Protein AF-0000000081176521 (afdb_homodimer)

Nearest PDB structures (foldseek):
  2v0r-assembly2_B  TM=7.710E-01  e=1.895E-06  Homo sapiens
  6fke-assembly1_A  TM=6.993E-01  e=7.055E-04  Neisseria meningitidis MC58
  2jc4-assembly1_A  TM=6.986E-01  e=8.523E-04  Neisseria meningitidis
  1ako-assembly1_A  TM=7.230E-01  e=2.820E-03  Escherichia coli K-12
  2voa-assembly1_B  TM=6.351E-01  e=3.406E-03  Archaeoglobus fulgidus

Secondary structure (DSSP, 8-state):
-EEEEEE-----SHHHHHHHHHHHHHH--SEEEEE---S-HHHHHHHHHHTT--EEEEEEEETTEEEEEEEE-TT-EEEEEEEETTEEEEEEEETTTTEEEEE-/-EEEEEE-S---SHHHHHHHHHHHHHH--SEEEEE---S-HHHHHHHHHHTT--EEEEEEEETTEEEEEEEE-TT-EEEEEEEETTEEEEEEEETTTTEEEEE-

Foldseek 3Di:
DFEEEDALQEDPDPVSLVVVLVVCVVRVGQKYKYKFHQAAPVVVQVSLVVSPFPDKDKAGADHRTMIMMMGGHPQWDKAWDDDDNHDTWIWIQNVPPRDIDIDD/DFEEEDALQEDPDPVSLVVVLVVCVVRVGQKYKYKWHQAAPVVVQVSLVVSPFPDKDKAGADDRTMIMMMGGHPQWDKAWDDDDNHDTWIWIQNVPPRDIDIDD

InterPro domains:
  IPR036691 Endonuclease/exonuclease/phosphatase superfamily [G3DSA:3.60.10.10] (1-103)
  IPR036691 Endonuclease/exonuclease/phosphatase superfamily [SSF56219] (1-95)

Radius of gyration: 16.26 Å; Cα contacts (8 Å, |Δi|>4): 473; chains: 2; bounding box: 42×39×33 Å

Structure (mmCIF, N/CA/C/O backbone):
data_AF-0000000081176521-model_v1
#
loop_
_entity.id
_entity.type
_entity.pdbx_description
1 polymer 'Endonuclease/exonuclease/phosphatase domain-containing protein'
#
loop_
_atom_site.group_PDB
_atom_site.id
_atom_site.type_symbol
_atom_site.label_atom_id
_atom_site.label_alt_id
_atom_site.label_comp_id
_atom_site.label_asym_id
_atom_site.label_entity_id
_atom_site.label_seq_id
_atom_site.pdbx_PDB_ins_code
_atom_site.Cartn_x
_atom_site.Cartn_y
_atom_site.Cartn_z
_atom_site.occupancy
_atom_site.B_iso_or_equiv
_atom_site.auth_seq_id
_atom_site.auth_comp_id
_atom_site.auth_asym_id
_atom_site.auth_atom_id
_atom_site.pdbx_PDB_model_num
ATOM 1 N N . MET A 1 1 ? -14.352 5.262 -3.666 1 85.5 1 MET A N 1
ATOM 2 C CA . MET A 1 1 ? -13.352 5.605 -2.664 1 85.5 1 MET A CA 1
ATOM 3 C C . MET A 1 1 ? -11.938 5.441 -3.225 1 85.5 1 MET A C 1
ATOM 5 O O . MET A 1 1 ? -11.68 4.508 -3.986 1 85.5 1 MET A O 1
ATOM 9 N N . LYS A 1 2 ? -11.086 6.414 -2.945 1 92.5 2 LYS A N 1
ATOM 10 C CA . LYS A 1 2 ? -9.711 6.391 -3.438 1 92.5 2 LYS A CA 1
ATOM 11 C C . LYS A 1 2 ? -8.734 6.094 -2.311 1 92.5 2 LYS A C 1
ATOM 13 O O . LYS A 1 2 ? -8.75 6.758 -1.271 1 92.5 2 LYS A O 1
ATOM 18 N N . LEU A 1 3 ? -7.953 5.02 -2.559 1 95.69 3 LEU A N 1
ATOM 19 C CA . LEU A 1 3 ? -6.918 4.629 -1.608 1 95.69 3 LEU A CA 1
ATOM 20 C C . LEU A 1 3 ? -5.527 4.82 -2.209 1 95.69 3 LEU A C 1
ATOM 22 O O . LEU A 1 3 ? -5.285 4.43 -3.354 1 95.69 3 LEU A O 1
ATOM 26 N N . LEU A 1 4 ? -4.68 5.457 -1.492 1 97.81 4 LEU A N 1
ATOM 27 C CA . LEU A 1 4 ? -3.299 5.633 -1.925 1 97.81 4 LEU A CA 1
ATOM 28 C C . LEU A 1 4 ? -2.346 4.848 -1.031 1 97.81 4 LEU A C 1
ATOM 30 O O . LEU A 1 4 ? -2.438 4.918 0.196 1 97.81 4 LEU A O 1
ATOM 34 N N . CYS A 1 5 ? -1.551 4.047 -1.582 1 98.19 5 CYS A N 1
ATOM 35 C CA . CYS A 1 5 ? -0.411 3.43 -0.912 1 98.19 5 CYS A CA 1
ATOM 36 C C . CYS A 1 5 ? 0.903 3.918 -1.509 1 98.19 5 CYS A C 1
ATOM 38 O O . CYS A 1 5 ? 1.135 3.777 -2.711 1 98.19 5 CYS A O 1
ATOM 40 N N . TRP A 1 6 ? 1.742 4.492 -0.714 1 97.06 6 TRP A N 1
ATOM 41 C CA . TRP A 1 6 ? 2.922 5.152 -1.26 1 97.06 6 TRP A CA 1
ATOM 42 C C . TRP A 1 6 ? 4.141 4.906 -0.378 1 97.06 6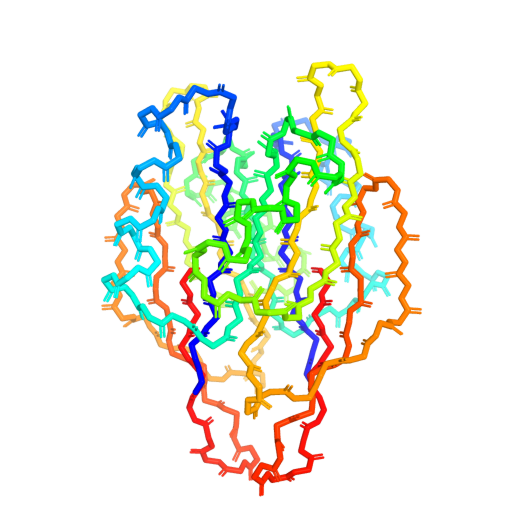 TRP A C 1
ATOM 44 O O . TRP A 1 6 ? 4.105 5.16 0.828 1 97.06 6 TRP A O 1
ATOM 54 N N . ASN A 1 7 ? 5.211 4.398 -0.978 1 95.19 7 ASN A N 1
ATOM 55 C CA . ASN A 1 7 ? 6.52 4.406 -0.334 1 95.19 7 ASN A CA 1
ATOM 56 C C . ASN A 1 7 ? 7.219 5.754 -0.5 1 95.19 7 ASN A C 1
ATOM 58 O O . ASN A 1 7 ? 7.785 6.039 -1.558 1 95.19 7 ASN A O 1
ATOM 62 N N . VAL A 1 8 ? 7.277 6.504 0.543 1 95.44 8 VAL A N 1
ATOM 63 C CA . VAL A 1 8 ? 7.684 7.898 0.407 1 95.44 8 VAL A CA 1
ATOM 64 C C . VAL A 1 8 ? 9.203 8.008 0.557 1 95.44 8 VAL A C 1
ATOM 66 O O . VAL A 1 8 ? 9.797 9.031 0.199 1 95.44 8 VAL A O 1
ATOM 69 N N . ARG A 1 9 ? 9.797 7.016 1.178 1 92.25 9 ARG A N 1
ATOM 70 C CA . ARG A 1 9 ? 11.242 6.941 1.312 1 92.25 9 ARG A CA 1
ATOM 71 C C . ARG A 1 9 ? 11.789 8.141 2.074 1 92.25 9 ARG A C 1
ATOM 73 O O . ARG A 1 9 ? 12.789 8.742 1.67 1 92.25 9 ARG A O 1
ATOM 80 N N . GLY A 1 10 ? 11.094 8.555 3.01 1 95.12 10 GLY A N 1
AT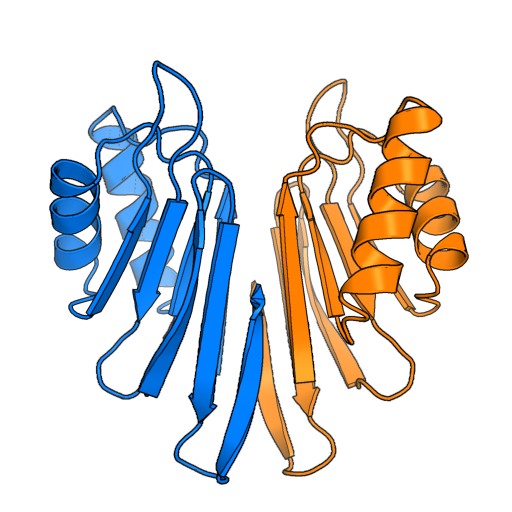OM 81 C CA . GLY A 1 10 ? 11.562 9.609 3.898 1 95.12 10 GLY A CA 1
ATOM 82 C C . GLY A 1 10 ? 10.812 10.914 3.723 1 95.12 10 GLY A C 1
ATOM 83 O O . GLY A 1 10 ? 10.656 11.398 2.602 1 95.12 10 GLY A O 1
ATOM 84 N N . LEU A 1 11 ? 10.43 11.508 4.855 1 95.56 11 LEU A N 1
ATOM 85 C CA . LEU A 1 11 ? 9.742 12.797 4.875 1 95.56 11 LEU A CA 1
ATOM 86 C C . LEU A 1 11 ? 10.461 13.781 5.785 1 95.56 11 LEU A C 1
ATOM 88 O O . LEU A 1 11 ? 9.828 14.672 6.363 1 95.56 11 LEU A O 1
ATOM 92 N N . GLY A 1 12 ? 11.727 13.547 5.887 1 90.94 12 GLY A N 1
ATOM 93 C CA . GLY A 1 12 ? 12.5 14.352 6.82 1 90.94 12 GLY A CA 1
ATOM 94 C C . GLY A 1 12 ? 12.844 15.727 6.285 1 90.94 12 GLY A C 1
ATOM 95 O O . GLY A 1 12 ? 13.219 16.625 7.047 1 90.94 12 GLY A O 1
ATOM 96 N N . MET A 1 13 ? 12.742 15.914 5.023 1 93.94 13 MET A N 1
ATOM 97 C CA . MET A 1 13 ? 13.078 17.203 4.422 1 93.94 13 MET A CA 1
ATOM 98 C C . MET A 1 13 ? 11.82 17.969 4.035 1 93.94 13 MET A C 1
ATOM 100 O O . MET A 1 13 ? 10.844 17.375 3.59 1 93.94 13 MET A O 1
ATOM 104 N N . PRO A 1 14 ? 11.852 19.234 4.16 1 94.38 14 PRO A N 1
ATOM 105 C CA . PRO A 1 14 ? 10.664 20.047 3.873 1 94.38 14 PRO A CA 1
ATOM 106 C C . PRO A 1 14 ? 10.164 19.875 2.441 1 94.38 14 PRO A C 1
ATOM 108 O O . PRO A 1 14 ? 8.953 19.844 2.205 1 94.38 14 PRO A O 1
ATOM 111 N N . TRP A 1 15 ? 11.078 19.766 1.573 1 96 15 TRP A N 1
ATOM 112 C CA . TRP A 1 15 ? 10.648 19.688 0.182 1 96 15 TRP A CA 1
ATOM 113 C C . TRP A 1 15 ? 9.93 18.359 -0.087 1 96 15 TRP A C 1
ATOM 115 O O . TRP A 1 15 ? 9.039 18.297 -0.936 1 96 15 TRP A O 1
ATOM 125 N N . THR A 1 16 ? 10.336 17.328 0.661 1 95.69 16 THR 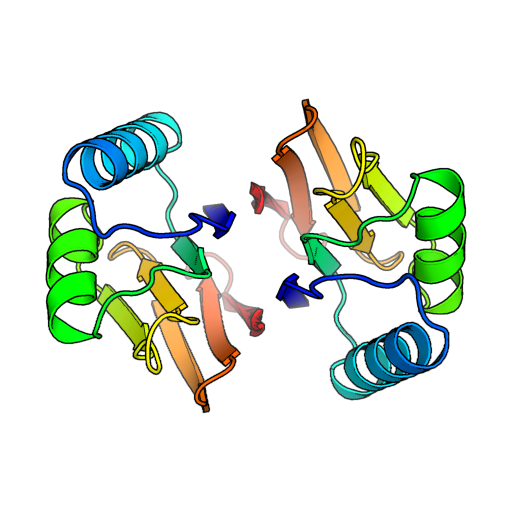A N 1
ATOM 126 C CA . THR A 1 16 ? 9.648 16.047 0.493 1 95.69 16 THR A CA 1
ATOM 127 C C . THR A 1 16 ? 8.227 16.109 1.047 1 95.69 16 THR A C 1
ATOM 129 O O . THR A 1 16 ? 7.305 15.523 0.486 1 95.69 16 THR A O 1
ATOM 132 N N . VAL A 1 17 ? 8.102 16.828 2.068 1 96.56 17 VAL A N 1
ATOM 133 C CA . VAL A 1 17 ? 6.781 17.016 2.65 1 96.56 17 VAL A CA 1
ATOM 134 C C . VAL A 1 17 ? 5.91 17.828 1.686 1 96.56 17 VAL A C 1
ATOM 136 O O . VAL A 1 17 ? 4.727 17.516 1.509 1 96.56 17 VAL A O 1
ATOM 139 N N . CYS A 1 18 ? 6.465 18.797 1.091 1 97.38 18 CYS A N 1
ATOM 140 C CA . CYS A 1 18 ? 5.742 19.578 0.102 1 97.38 18 CYS A CA 1
ATOM 141 C C . CYS A 1 18 ? 5.293 18.719 -1.07 1 97.38 18 CYS A C 1
ATOM 143 O O . CYS A 1 18 ? 4.16 18.844 -1.542 1 97.38 18 CYS A O 1
ATOM 145 N N . ARG A 1 19 ? 6.152 17.906 -1.492 1 97.19 19 ARG A N 1
ATOM 146 C CA . ARG A 1 19 ? 5.812 17 -2.576 1 97.19 19 ARG A CA 1
ATOM 147 C C . ARG A 1 19 ? 4.664 16.078 -2.18 1 97.19 19 ARG A C 1
ATOM 149 O O . ARG A 1 19 ? 3.73 15.867 -2.959 1 97.19 19 ARG A O 1
ATOM 156 N N . LEU A 1 20 ? 4.75 15.562 -1.032 1 98 20 LEU A N 1
ATOM 157 C CA . LEU A 1 20 ? 3.672 14.727 -0.512 1 98 20 LEU A CA 1
ATOM 158 C C . LEU A 1 20 ? 2.348 15.484 -0.515 1 98 20 LEU A C 1
ATOM 160 O O . LEU A 1 20 ? 1.335 14.977 -0.998 1 98 20 LEU A O 1
ATOM 164 N N . GLN A 1 21 ? 2.363 16.625 -0.02 1 97.75 21 GLN A N 1
ATOM 165 C CA . GLN A 1 21 ? 1.16 17.453 0.037 1 97.75 21 GLN A CA 1
ATOM 166 C C . GLN A 1 21 ? 0.57 17.656 -1.354 1 97.75 21 GLN A C 1
ATOM 168 O O . GLN A 1 21 ? -0.646 17.578 -1.538 1 97.75 21 GLN A O 1
ATOM 173 N N . HIS A 1 22 ? 1.45 17.891 -2.254 1 97.62 22 HIS A N 1
ATOM 174 C CA . HIS A 1 22 ? 1.004 18.109 -3.627 1 97.62 22 HIS A CA 1
ATOM 175 C C . HIS A 1 22 ? 0.346 16.844 -4.191 1 97.62 22 HIS A C 1
ATOM 177 O O . HIS A 1 22 ? -0.738 16.922 -4.773 1 97.62 22 HIS A O 1
ATOM 183 N N . VAL A 1 23 ? 0.963 15.789 -3.992 1 97.06 23 VAL A N 1
ATOM 184 C CA . VAL A 1 23 ? 0.447 14.523 -4.504 1 97.06 23 VAL A CA 1
ATOM 185 C C . VAL A 1 23 ? -0.913 14.227 -3.875 1 97.06 23 VAL A C 1
ATOM 187 O O . VAL A 1 23 ? -1.859 13.859 -4.57 1 97.06 23 VAL A O 1
ATOM 190 N N . LEU A 1 24 ? -1.028 14.43 -2.576 1 97.62 24 LEU A N 1
ATOM 191 C CA . LEU A 1 24 ? -2.266 14.141 -1.861 1 97.62 24 LEU A CA 1
ATOM 192 C C . LEU A 1 24 ? -3.373 15.102 -2.277 1 97.62 24 LEU A C 1
ATOM 194 O O . LEU A 1 24 ? -4.547 14.719 -2.326 1 97.62 24 LEU A O 1
ATOM 198 N N . ARG A 1 25 ? -2.967 16.281 -2.523 1 96.31 25 ARG A N 1
ATOM 199 C CA . ARG A 1 25 ? -3.941 17.25 -3.008 1 96.31 25 ARG A CA 1
ATOM 200 C C . ARG A 1 25 ? -4.445 16.875 -4.398 1 96.31 25 ARG A C 1
ATOM 202 O O . ARG A 1 25 ? -5.648 16.922 -4.66 1 96.31 25 ARG A O 1
ATOM 209 N N . ASP A 1 26 ? -3.566 16.516 -5.254 1 96.25 26 ASP A N 1
ATOM 210 C CA . ASP A 1 26 ? -3.895 16.188 -6.641 1 96.25 26 ASP A CA 1
ATOM 211 C C . ASP A 1 26 ? -4.754 14.93 -6.719 1 96.25 26 ASP A C 1
ATOM 213 O O . ASP A 1 26 ? -5.754 14.898 -7.441 1 96.25 26 ASP A O 1
ATOM 217 N N . LEU A 1 27 ? -4.434 13.93 -5.953 1 95.56 27 LEU A N 1
ATOM 218 C CA . LEU A 1 27 ? -5.145 12.656 -6.012 1 95.56 27 LEU A CA 1
ATOM 219 C C . LEU A 1 27 ? -6.383 12.68 -5.129 1 95.56 27 LEU A C 1
ATOM 221 O O . LEU A 1 27 ? -7.328 11.922 -5.352 1 95.56 27 LEU A O 1
ATOM 225 N N . ASN A 1 28 ? -6.352 13.469 -4.109 1 96.19 28 ASN A N 1
ATOM 226 C CA . ASN A 1 28 ? -7.441 13.656 -3.156 1 96.19 28 ASN A CA 1
ATOM 227 C C . ASN A 1 28 ? -7.988 12.32 -2.664 1 96.19 28 ASN A C 1
ATOM 229 O O . ASN A 1 28 ? -9.195 12.078 -2.742 1 96.19 28 ASN A O 1
ATOM 233 N N . PRO A 1 29 ? -7.152 11.477 -2.08 1 96.5 29 PRO A N 1
ATOM 234 C CA . PRO A 1 29 ? -7.617 10.18 -1.597 1 96.5 29 PRO A CA 1
ATOM 235 C C . PRO A 1 29 ? -8.422 10.281 -0.304 1 96.5 29 PRO A C 1
ATOM 237 O O . PRO A 1 29 ? -8.219 11.211 0.484 1 96.5 29 PRO A O 1
ATOM 240 N N . SER A 1 30 ? -9.328 9.297 -0.137 1 94.19 30 SER A N 1
ATOM 241 C CA . SER A 1 30 ? -10.062 9.203 1.121 1 94.19 30 SER A CA 1
ATOM 242 C C . SER A 1 30 ? -9.227 8.523 2.199 1 94.19 30 SER A C 1
ATOM 244 O O . SER A 1 30 ? -9.414 8.773 3.391 1 94.19 30 SER A O 1
ATOM 246 N N . VAL A 1 31 ? -8.297 7.625 1.784 1 96.06 31 VAL A N 1
ATOM 247 C CA . VAL A 1 31 ? -7.383 6.902 2.668 1 96.06 31 VAL A CA 1
ATOM 248 C C . VAL A 1 31 ? -5.977 6.906 2.074 1 96.06 31 VAL A C 1
ATOM 250 O O . VAL A 1 31 ? -5.805 6.676 0.875 1 96.06 31 VAL A O 1
ATOM 253 N N . ALA A 1 32 ? -4.996 7.227 2.887 1 98 32 ALA A N 1
ATOM 254 C CA . ALA A 1 32 ? -3.605 7.215 2.443 1 98 32 ALA A CA 1
ATOM 255 C C . ALA A 1 32 ? -2.738 6.383 3.383 1 98 32 ALA A C 1
ATOM 257 O O . ALA A 1 32 ? -2.742 6.602 4.598 1 98 32 ALA A O 1
ATOM 258 N N . PHE A 1 33 ? -2.092 5.449 2.836 1 98.5 33 PHE A N 1
ATOM 259 C CA . PHE A 1 33 ? -1.108 4.652 3.562 1 98.5 33 PHE A CA 1
ATOM 260 C C . PHE A 1 33 ? 0.305 4.98 3.096 1 98.5 33 PHE A C 1
ATOM 262 O O . PHE A 1 33 ? 0.625 4.828 1.914 1 98.5 33 PHE A O 1
ATOM 269 N N . LEU A 1 34 ? 1.111 5.375 3.98 1 98.12 34 LEU A N 1
ATOM 270 C CA . LEU A 1 34 ? 2.469 5.812 3.674 1 98.12 34 LEU A CA 1
ATOM 271 C C . LEU A 1 34 ? 3.496 4.906 4.34 1 98.12 34 LEU A C 1
ATOM 273 O O . LEU A 1 34 ? 3.375 4.586 5.523 1 98.12 34 LEU A O 1
ATOM 277 N N . ILE A 1 35 ? 4.465 4.539 3.602 1 96.75 35 ILE A N 1
ATOM 278 C CA . ILE A 1 35 ? 5.516 3.637 4.059 1 96.75 35 ILE A CA 1
ATOM 279 C C . ILE A 1 35 ? 6.863 4.359 4.039 1 96.75 35 ILE A C 1
ATOM 281 O O . ILE A 1 35 ? 7.098 5.223 3.191 1 96.75 35 ILE A O 1
ATOM 285 N N . GLU A 1 36 ? 7.773 3.986 4.941 1 95.5 36 GLU A N 1
ATOM 286 C CA . GLU A 1 36 ? 9.117 4.531 5.098 1 95.5 36 GLU A CA 1
ATOM 287 C C . GLU A 1 36 ? 9.078 6.043 5.293 1 95.5 36 GLU A C 1
ATOM 289 O O . GLU A 1 36 ? 9.781 6.781 4.602 1 95.5 36 GLU A O 1
ATOM 294 N N . THR A 1 37 ? 8.336 6.484 6.168 1 97.25 37 THR A N 1
ATOM 295 C CA . THR A 1 37 ? 8.219 7.914 6.438 1 97.25 37 THR A CA 1
ATOM 296 C C . THR A 1 37 ? 9.5 8.445 7.086 1 97.25 37 THR A C 1
ATOM 298 O O . THR A 1 37 ? 9.828 9.617 6.938 1 97.25 37 THR A O 1
ATOM 301 N N . LYS A 1 38 ? 10.141 7.578 7.898 1 96.5 38 LYS A N 1
ATOM 302 C CA . LYS A 1 38 ? 11.367 7.887 8.625 1 96.5 38 LYS A CA 1
ATOM 303 C C . LYS A 1 38 ? 11.141 9 9.641 1 96.5 38 LYS A C 1
ATOM 305 O O . LYS A 1 38 ? 12.039 9.805 9.906 1 96.5 38 LYS A O 1
ATOM 310 N N . LEU A 1 39 ? 9.945 9.055 10.039 1 96.19 39 LEU A N 1
ATOM 311 C CA . LEU A 1 39 ? 9.57 10.031 11.055 1 96.19 39 LEU A CA 1
ATOM 312 C C . LEU A 1 39 ? 9.055 9.352 12.312 1 96.19 39 LEU A C 1
ATOM 314 O O . LEU A 1 39 ? 8.5 8.25 12.242 1 96.19 39 LEU A O 1
ATOM 318 N N . TRP A 1 40 ? 9.195 10.039 13.359 1 95 40 TRP A N 1
ATOM 319 C CA . TRP A 1 40 ? 8.508 9.625 14.57 1 95 40 TRP A CA 1
ATOM 320 C C . TRP A 1 40 ? 7.016 9.938 14.484 1 95 40 TRP A C 1
ATOM 322 O O . TRP A 1 40 ? 6.602 10.82 13.727 1 95 40 TRP A O 1
ATOM 332 N N . SER A 1 41 ? 6.289 9.211 15.281 1 95.5 41 SER A N 1
ATOM 333 C CA . SER A 1 41 ? 4.832 9.258 15.203 1 95.5 41 SER A CA 1
ATOM 334 C C . SER A 1 41 ? 4.309 10.68 15.398 1 95.5 41 SER A C 1
ATOM 336 O O . SER A 1 41 ? 3.408 11.117 14.672 1 95.5 41 SER A O 1
ATOM 338 N N . ALA A 1 42 ? 4.867 11.422 16.344 1 95.62 42 ALA A N 1
ATOM 339 C CA . ALA A 1 42 ? 4.383 12.766 16.625 1 95.62 42 ALA A CA 1
ATOM 340 C C . ALA A 1 42 ? 4.59 13.688 15.438 1 95.62 42 ALA A C 1
ATOM 342 O O . ALA A 1 42 ? 3.697 14.469 15.078 1 95.62 42 ALA A O 1
ATOM 343 N N . GLN A 1 43 ? 5.738 13.586 14.836 1 96.06 43 GLN A N 1
ATOM 344 C CA . GLN A 1 43 ? 6.031 14.391 13.656 1 96.06 43 GLN A CA 1
ATOM 345 C C . GLN A 1 43 ? 5.148 13.984 12.477 1 96.06 43 GLN A C 1
ATOM 347 O O . GLN A 1 43 ? 4.617 14.844 11.766 1 96.06 43 GLN A O 1
ATOM 352 N N . MET A 1 44 ? 4.984 12.695 12.336 1 97.62 44 MET A N 1
ATOM 353 C CA . MET A 1 44 ? 4.184 12.211 11.219 1 97.62 44 MET A CA 1
ATOM 354 C C . MET A 1 44 ? 2.725 12.625 11.367 1 97.62 44 MET A C 1
ATOM 356 O O . MET A 1 44 ? 2.059 12.945 10.383 1 97.62 44 MET A O 1
ATOM 360 N N . ALA A 1 45 ? 2.242 12.586 12.562 1 97.81 45 ALA A N 1
ATOM 361 C CA . ALA A 1 45 ? 0.866 13.008 12.82 1 97.81 45 ALA A CA 1
ATOM 362 C C . ALA A 1 45 ? 0.648 14.461 12.391 1 97.81 45 ALA A C 1
ATOM 364 O O . ALA A 1 45 ? -0.401 14.797 11.836 1 97.81 45 ALA A O 1
ATOM 365 N N . GLN A 1 46 ? 1.621 15.234 12.641 1 97.5 46 GLN A N 1
ATOM 366 C CA . GLN A 1 46 ? 1.518 16.641 12.242 1 97.5 46 GLN A CA 1
ATOM 367 C C . GLN A 1 46 ? 1.468 16.766 10.719 1 97.5 46 GLN A C 1
ATOM 369 O O . GLN A 1 46 ? 0.648 17.516 10.188 1 97.5 46 GLN A O 1
ATOM 374 N N . VAL A 1 47 ? 2.34 16.062 10.109 1 97.44 47 VAL A N 1
ATOM 375 C CA . VAL A 1 47 ? 2.369 16.078 8.648 1 97.44 47 VAL A CA 1
ATOM 376 C C . VAL A 1 47 ? 1.03 15.594 8.094 1 97.44 47 VAL A C 1
ATOM 378 O O . VAL A 1 47 ? 0.452 16.219 7.207 1 97.44 47 VAL A O 1
ATOM 381 N N . ARG A 1 48 ? 0.536 14.477 8.602 1 97.62 48 ARG A N 1
ATOM 382 C CA . ARG A 1 48 ? -0.724 13.883 8.164 1 97.62 48 ARG A CA 1
ATOM 383 C C . ARG A 1 48 ? -1.874 14.875 8.305 1 97.62 48 ARG A C 1
ATOM 385 O O . ARG A 1 48 ? -2.676 15.039 7.379 1 97.62 48 ARG A O 1
ATOM 392 N N . ARG A 1 49 ? -1.924 15.586 9.398 1 96.69 49 ARG A N 1
ATOM 393 C CA . ARG A 1 49 ? -2.992 16.547 9.641 1 96.69 49 ARG A CA 1
ATOM 394 C C . ARG A 1 49 ? -2.9 17.734 8.672 1 96.69 49 ARG A C 1
ATOM 396 O O . ARG A 1 49 ? -3.92 18.203 8.172 1 96.69 49 ARG A O 1
ATOM 403 N N . ARG A 1 50 ? -1.719 18.109 8.469 1 95.38 50 ARG A N 1
ATOM 404 C CA . ARG A 1 50 ? -1.51 19.203 7.531 1 95.38 50 ARG A CA 1
ATOM 405 C C . ARG A 1 50 ? -1.959 18.812 6.129 1 95.38 50 ARG A C 1
ATOM 407 O O . ARG A 1 50 ? -2.34 19.672 5.332 1 95.38 50 ARG A O 1
ATOM 414 N N . CYS A 1 51 ? -1.939 17.547 5.863 1 96.38 51 CYS A N 1
ATOM 415 C CA . CYS A 1 51 ? -2.328 17.047 4.547 1 96.38 51 CYS A CA 1
ATOM 416 C C . CYS A 1 51 ? -3.832 16.812 4.477 1 96.38 51 CYS A C 1
ATOM 418 O O . CYS A 1 51 ? -4.344 16.344 3.457 1 96.38 51 CYS A O 1
ATOM 420 N N . GLY A 1 52 ? -4.566 16.984 5.578 1 94.88 52 GLY A N 1
ATOM 421 C CA . GLY A 1 52 ? -6.02 16.953 5.535 1 94.88 52 GLY A CA 1
ATOM 422 C C . GLY A 1 52 ? -6.605 15.68 6.121 1 94.88 52 GLY A C 1
ATOM 423 O O . GLY A 1 52 ? -7.801 15.422 5.969 1 94.88 52 GLY A O 1
ATOM 424 N N . PHE A 1 53 ? -5.734 14.898 6.711 1 97.38 53 PHE A N 1
ATOM 425 C CA . PHE A 1 53 ? -6.211 13.68 7.352 1 97.38 53 PHE A CA 1
ATOM 426 C C . PHE A 1 53 ? -6.234 13.836 8.867 1 97.38 53 PHE A C 1
ATOM 428 O O . PHE A 1 53 ? -5.219 13.617 9.531 1 97.38 53 PHE A O 1
ATOM 435 N N . ILE A 1 54 ? -7.391 14.078 9.352 1 94.94 54 ILE A N 1
ATOM 436 C CA . ILE A 1 54 ? -7.523 14.32 10.789 1 94.94 54 ILE A CA 1
ATOM 437 C C . ILE A 1 54 ? -7.352 13.008 11.547 1 94.94 54 ILE A C 1
ATOM 439 O O . ILE A 1 54 ? -6.734 12.977 12.617 1 94.94 54 ILE A O 1
ATOM 443 N N . ASN A 1 55 ? -7.828 11.914 10.961 1 96.62 55 ASN A N 1
ATOM 444 C CA . ASN A 1 55 ? -7.73 10.609 11.594 1 96.62 55 ASN A CA 1
ATOM 445 C C . ASN A 1 55 ? -6.59 9.781 11.008 1 96.62 55 ASN A C 1
ATOM 447 O O . ASN A 1 55 ? -6.297 9.875 9.82 1 96.62 55 ASN A O 1
ATOM 451 N N . GLY A 1 56 ? -6.02 9.102 11.922 1 97.69 56 GLY A N 1
ATOM 452 C CA . GLY A 1 56 ? -4.969 8.25 11.391 1 97.69 56 GLY A CA 1
ATOM 453 C C . GLY A 1 56 ? -4.199 7.512 12.477 1 97.69 56 GLY A C 1
ATOM 454 O O . GLY A 1 56 ? -4.496 7.652 13.664 1 97.69 56 GLY A O 1
ATOM 455 N N . ILE A 1 57 ? -3.318 6.648 12.07 1 97.94 57 ILE A N 1
ATOM 456 C CA . ILE A 1 57 ? -2.432 5.844 12.898 1 97.94 57 ILE A CA 1
ATOM 457 C C . ILE A 1 57 ? -1.001 5.941 12.367 1 97.94 57 ILE A C 1
ATOM 459 O O . ILE A 1 57 ? -0.77 5.832 11.164 1 97.94 57 ILE A O 1
ATOM 463 N N . GLU A 1 58 ? -0.151 6.188 13.32 1 97.69 58 GLU A N 1
ATOM 464 C CA . GLU A 1 58 ? 1.263 6.242 12.961 1 97.69 58 GLU A CA 1
ATOM 465 C C . GLU A 1 58 ? 2.055 5.148 13.672 1 97.69 58 GLU A C 1
ATOM 467 O O . GLU A 1 58 ? 1.771 4.82 14.82 1 97.69 58 GLU A O 1
ATOM 472 N N . VAL A 1 59 ? 3.02 4.645 13.016 1 97.25 59 VAL A N 1
ATOM 473 C CA . VAL A 1 59 ? 4.035 3.771 13.602 1 97.25 59 VAL A CA 1
ATOM 474 C C . VAL A 1 59 ? 5.41 4.43 13.484 1 97.25 59 VAL A C 1
ATOM 476 O O . VAL A 1 59 ? 5.809 4.852 12.398 1 97.25 59 VAL A O 1
ATOM 479 N N . ASP A 1 60 ? 6.105 4.387 14.555 1 96.25 60 ASP A N 1
ATOM 480 C CA . ASP A 1 60 ? 7.379 5.102 14.641 1 96.25 60 ASP A CA 1
ATOM 481 C C . ASP A 1 60 ? 8.43 4.453 13.75 1 96.25 60 ASP A C 1
ATOM 483 O O . ASP A 1 60 ? 8.508 3.227 13.656 1 96.25 60 ASP A O 1
ATOM 487 N N . ALA A 1 61 ? 9.195 5.371 13.195 1 93.62 61 ALA A N 1
ATOM 488 C CA . ALA A 1 61 ? 10.438 4.871 12.625 1 93.62 61 ALA A CA 1
ATOM 489 C C . ALA A 1 61 ? 11.398 4.395 13.719 1 93.62 61 ALA A C 1
ATOM 491 O O . ALA A 1 61 ? 11.312 4.844 14.859 1 93.62 61 ALA A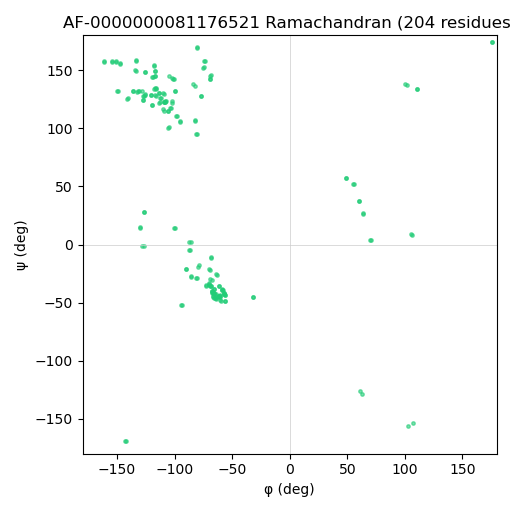 O 1
ATOM 492 N N . VAL A 1 62 ? 12.117 3.385 13.391 1 87 62 VAL A N 1
ATOM 493 C CA . VAL A 1 62 ? 13.195 2.943 14.273 1 87 62 VAL A CA 1
ATOM 494 C C . VAL A 1 62 ? 14.547 3.254 13.641 1 87 62 VAL A C 1
ATOM 496 O O . VAL A 1 62 ? 14.898 2.68 12.609 1 87 62 VAL A O 1
ATOM 499 N N . GLY A 1 63 ? 15.25 4.156 14.32 1 77.38 63 GLY A N 1
ATOM 500 C CA . GLY A 1 63 ? 16.469 4.664 13.703 1 77.38 63 GLY A CA 1
ATOM 501 C C . GLY A 1 63 ? 16.219 5.375 12.383 1 77.38 63 GLY A C 1
ATOM 502 O O . GLY A 1 63 ? 15.406 6.301 12.32 1 77.38 63 GLY A O 1
ATOM 503 N N . ARG A 1 64 ? 16.922 4.938 11.359 1 67.38 64 ARG A N 1
ATOM 504 C CA . ARG A 1 64 ? 16.766 5.57 10.055 1 67.38 64 ARG A CA 1
ATOM 505 C C . ARG A 1 64 ? 15.867 4.746 9.141 1 67.38 64 ARG A C 1
ATOM 507 O O . ARG A 1 64 ? 15.875 4.9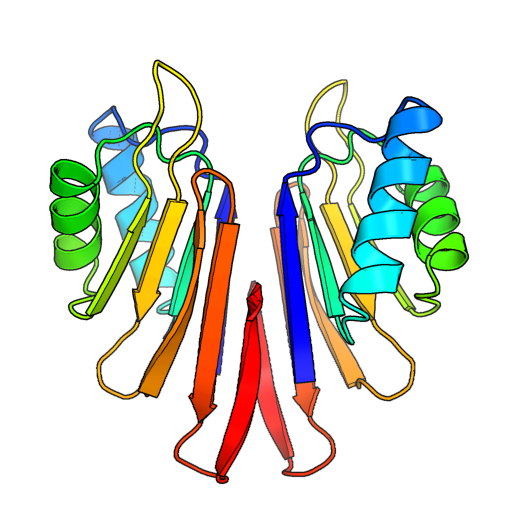22 7.922 1 67.38 64 ARG A O 1
ATOM 514 N N . SER A 1 65 ? 15.25 3.861 9.906 1 72.75 65 SER A N 1
ATOM 515 C CA . SER A 1 65 ? 14.516 2.967 9.023 1 72.75 65 SER A CA 1
ATOM 516 C C . SER A 1 65 ? 13.055 2.852 9.445 1 72.75 65 SER A C 1
ATOM 518 O O . SER A 1 65 ? 12.742 2.934 10.641 1 72.75 65 SER A O 1
ATOM 520 N N . GLY A 1 66 ? 12.258 3 8.469 1 85.5 66 GLY A N 1
ATOM 521 C CA . GLY A 1 66 ? 10.891 2.551 8.672 1 85.5 66 GLY A CA 1
ATOM 522 C C . GLY A 1 66 ? 9.922 3.688 8.93 1 85.5 66 GLY A C 1
ATOM 523 O O . GLY A 1 66 ? 10.086 4.785 8.398 1 85.5 66 GLY A O 1
ATOM 524 N N . GLY A 1 67 ? 8.836 3.496 9.555 1 95.88 67 GLY A N 1
ATOM 525 C CA . GLY A 1 67 ? 7.695 4.352 9.844 1 95.88 67 GLY A CA 1
ATOM 526 C C . GLY A 1 67 ? 6.504 4.078 8.938 1 95.88 67 GLY A C 1
ATOM 527 O O . GLY A 1 67 ? 6.664 3.861 7.738 1 95.88 67 GLY A O 1
ATOM 528 N N . LEU A 1 68 ? 5.367 4.055 9.5 1 97.88 68 LEU A N 1
ATOM 529 C CA . LEU A 1 68 ? 4.121 3.848 8.773 1 97.88 68 LEU A CA 1
ATOM 530 C C . LEU A 1 68 ? 3.066 4.863 9.195 1 97.88 68 LEU A C 1
ATOM 532 O O . LEU A 1 68 ? 3.076 5.34 10.336 1 97.88 68 LEU A O 1
ATOM 536 N N . SER A 1 69 ? 2.252 5.156 8.25 1 98.31 69 SER A N 1
ATOM 537 C CA . SER A 1 69 ? 1.13 6.031 8.578 1 98.31 69 SER A CA 1
ATOM 538 C C . SER A 1 69 ? -0.084 5.727 7.711 1 98.31 69 SER A C 1
ATOM 540 O O . SER A 1 69 ? 0.047 5.535 6.5 1 98.31 69 SER A O 1
ATOM 542 N N . ILE A 1 70 ? -1.166 5.609 8.344 1 98.56 70 ILE A N 1
ATOM 543 C CA . ILE A 1 70 ? -2.42 5.582 7.598 1 98.56 70 ILE A CA 1
ATOM 544 C C . ILE A 1 70 ? -3.318 6.727 8.055 1 98.56 70 ILE A C 1
ATOM 546 O O . ILE A 1 70 ? -3.465 6.973 9.258 1 98.56 70 ILE A O 1
ATOM 550 N N . GLY A 1 71 ? -3.807 7.488 7.152 1 97.81 71 GLY A N 1
ATOM 551 C CA . GLY A 1 71 ? -4.73 8.586 7.406 1 97.81 71 GLY A CA 1
ATOM 552 C C . GLY A 1 71 ? -6 8.492 6.582 1 97.81 71 GLY A C 1
ATOM 553 O O . GLY A 1 71 ? -5.988 7.969 5.465 1 97.81 71 GLY A O 1
ATOM 554 N N . TRP A 1 72 ? -7.059 8.992 7.164 1 96.62 72 TRP A N 1
ATOM 555 C CA . TRP A 1 72 ? -8.305 8.938 6.402 1 96.62 72 TRP A CA 1
ATOM 556 C C . TRP A 1 72 ? -9.188 10.133 6.723 1 96.62 72 TRP A C 1
ATOM 558 O O . TRP A 1 72 ? -9.07 10.734 7.797 1 96.62 72 TRP A O 1
ATOM 568 N N . LYS A 1 73 ? -9.992 10.391 5.785 1 93.56 73 LYS A N 1
ATOM 569 C CA . LYS A 1 73 ? -10.914 11.516 5.918 1 93.56 73 LYS A CA 1
ATOM 570 C C . LYS A 1 73 ? -12.125 11.141 6.77 1 93.56 73 LYS A C 1
ATOM 572 O O . LYS A 1 73 ? -12.367 9.961 7.023 1 93.56 73 LYS A O 1
ATOM 577 N N . ASN A 1 74 ? -12.938 12.047 7.16 1 88.81 74 ASN A N 1
ATOM 578 C CA . ASN A 1 74 ? -14.016 11.891 8.133 1 88.81 74 ASN A CA 1
ATOM 579 C C . ASN A 1 74 ? -15.148 11.031 7.582 1 88.81 74 ASN A C 1
ATOM 581 O O . ASN A 1 74 ? -15.883 10.406 8.344 1 88.81 74 ASN A O 1
ATOM 585 N N . ASN A 1 75 ? -15.203 10.938 6.34 1 83.31 75 ASN A N 1
ATOM 586 C CA . ASN A 1 75 ? -16.312 10.172 5.766 1 83.31 75 ASN A CA 1
ATOM 587 C C . ASN A 1 75 ? -15.969 8.695 5.664 1 83.31 75 ASN A C 1
ATOM 589 O O . ASN A 1 75 ? -16.766 7.902 5.141 1 83.31 75 ASN A O 1
ATOM 593 N N . CYS A 1 76 ? -14.812 8.344 6.129 1 85.12 76 CYS A N 1
ATOM 594 C CA . CYS A 1 76 ? -14.406 6.945 6.176 1 85.12 76 CYS A CA 1
ATOM 595 C C . CYS A 1 76 ? -14.359 6.434 7.609 1 85.12 76 CYS A C 1
ATOM 597 O O . CYS A 1 76 ? -13.875 7.129 8.5 1 85.12 76 CYS A O 1
ATOM 599 N N . ASP A 1 77 ? -14.984 5.305 7.809 1 88.56 77 ASP A N 1
ATOM 600 C CA . ASP A 1 77 ? -14.914 4.668 9.117 1 88.56 77 ASP A CA 1
ATOM 601 C C . ASP A 1 77 ? -13.859 3.562 9.133 1 88.56 77 ASP A C 1
ATOM 603 O O . ASP A 1 77 ? -14.031 2.531 8.484 1 88.56 77 ASP A O 1
ATOM 607 N N . ILE A 1 78 ? -12.805 3.844 9.867 1 92.94 78 ILE A N 1
ATOM 608 C CA . ILE A 1 78 ? -11.688 2.902 9.906 1 92.94 78 ILE A CA 1
ATOM 609 C C . ILE A 1 78 ? -11.375 2.539 11.352 1 92.94 78 ILE A C 1
ATOM 611 O O . ILE A 1 78 ? -11.336 3.408 12.227 1 92.94 78 ILE A O 1
ATOM 615 N N . SER A 1 79 ? -11.297 1.308 11.562 1 94.25 79 SER A N 1
ATOM 616 C CA . SER A 1 79 ? -10.922 0.838 12.891 1 94.25 79 SER A CA 1
ATOM 617 C C . SER A 1 79 ? -9.641 0.013 12.852 1 94.25 79 SER A C 1
ATOM 619 O O . SER A 1 79 ? -9.43 -0.765 11.922 1 94.25 79 SER A O 1
ATOM 621 N N . LEU A 1 80 ? -8.938 0.185 13.836 1 96.19 80 LEU A N 1
ATOM 622 C CA . LEU A 1 80 ? -7.684 -0.553 13.945 1 96.19 80 LEU A CA 1
ATOM 623 C C . LEU A 1 80 ? -7.938 -1.997 14.367 1 96.19 80 LEU A C 1
ATOM 625 O O . LEU A 1 80 ? -8.672 -2.25 15.328 1 96.19 80 LEU A O 1
ATOM 629 N N . HIS A 1 81 ? -7.43 -2.855 13.656 1 96.5 81 HIS A N 1
ATOM 630 C CA . HIS A 1 81 ? -7.477 -4.262 14.039 1 96.5 81 HIS A CA 1
ATOM 631 C C . HIS A 1 81 ? -6.219 -4.668 14.805 1 96.5 81 HIS A C 1
ATOM 633 O O . HIS A 1 81 ? -6.305 -5.254 15.883 1 96.5 81 HIS A O 1
ATOM 639 N N . SER A 1 82 ? -5.043 -4.383 14.234 1 96.88 82 SER A N 1
ATOM 640 C CA . SER A 1 82 ? -3.768 -4.633 14.898 1 96.88 82 SER A CA 1
ATOM 641 C C . SER A 1 82 ? -2.646 -3.82 14.258 1 96.88 82 SER A C 1
ATOM 643 O O . SER A 1 82 ? -2.791 -3.326 13.141 1 96.88 82 SER A O 1
ATOM 645 N N . TYR A 1 83 ? -1.575 -3.617 15.102 1 95.81 83 TYR A N 1
ATOM 646 C CA . TYR A 1 83 ? -0.387 -3 14.523 1 95.81 83 TYR A CA 1
ATOM 647 C C . TYR A 1 83 ? 0.873 -3.455 15.25 1 95.81 83 TYR A C 1
ATOM 649 O O . TYR A 1 83 ? 0.801 -3.963 16.375 1 95.81 83 TYR A O 1
ATOM 657 N N . SER A 1 84 ? 1.92 -3.336 14.578 1 94.81 84 SER A N 1
ATOM 658 C CA . SER A 1 84 ? 3.266 -3.539 15.109 1 94.81 84 SER A CA 1
ATOM 659 C C . SER A 1 84 ? 4.254 -2.553 14.492 1 94.81 84 SER A C 1
ATOM 661 O O . SER A 1 84 ? 3.852 -1.605 13.812 1 94.81 84 SER A O 1
ATOM 663 N N . GLN A 1 85 ? 5.473 -2.803 14.727 1 93.56 85 GLN A N 1
ATOM 664 C CA . GLN A 1 85 ? 6.504 -1.938 14.156 1 93.56 85 GLN A CA 1
ATOM 665 C C . GLN A 1 85 ? 6.574 -2.086 12.641 1 93.56 85 GLN A C 1
ATOM 667 O O . GLN A 1 85 ? 7.105 -1.215 11.953 1 93.56 85 GLN A O 1
ATOM 672 N N . ARG A 1 86 ? 5.883 -3.1 12.117 1 92.62 86 ARG A N 1
ATOM 673 C CA . ARG A 1 86 ? 6.113 -3.396 10.711 1 92.62 86 ARG A CA 1
ATOM 674 C C . ARG A 1 86 ? 4.793 -3.455 9.945 1 92.62 86 ARG A C 1
ATOM 676 O O . ARG A 1 86 ? 4.777 -3.777 8.75 1 92.62 86 ARG A O 1
ATOM 683 N N . HIS A 1 87 ? 3.664 -3.271 10.625 1 95.62 87 HIS A N 1
ATOM 684 C CA . HIS A 1 87 ? 2.412 -3.35 9.883 1 95.62 87 HIS A CA 1
ATOM 685 C C . HIS A 1 87 ? 1.312 -2.547 10.57 1 95.62 87 HIS A C 1
ATOM 687 O O . HIS A 1 87 ? 1.411 -2.242 11.758 1 95.62 87 HIS A O 1
ATOM 693 N N . ILE A 1 88 ? 0.346 -2.174 9.836 1 97.75 88 ILE A N 1
ATOM 694 C CA . ILE A 1 88 ? -0.948 -1.677 10.289 1 97.75 88 ILE A CA 1
ATOM 695 C C . ILE A 1 88 ? -2.068 -2.477 9.625 1 97.75 88 ILE A C 1
ATOM 697 O O . ILE A 1 88 ? -2.059 -2.686 8.414 1 97.75 88 ILE A O 1
ATOM 701 N N . ASP A 1 89 ? -2.975 -2.984 10.445 1 97.81 89 ASP A N 1
ATOM 702 C CA . ASP A 1 89 ? -4.137 -3.744 10 1 97.81 89 ASP A CA 1
ATOM 703 C C . ASP A 1 89 ? -5.438 -3.061 10.414 1 97.81 89 ASP A C 1
ATOM 705 O O . ASP A 1 89 ? -5.699 -2.887 11.609 1 97.81 89 ASP A O 1
ATOM 709 N N . VAL A 1 90 ? -6.211 -2.725 9.383 1 97.19 90 VAL A N 1
ATOM 710 C CA . VAL A 1 90 ? -7.395 -1.938 9.703 1 97.19 90 VAL A CA 1
ATOM 711 C C . VAL A 1 90 ? -8.609 -2.52 8.984 1 97.19 90 VAL A C 1
ATOM 713 O O . VAL A 1 90 ? -8.469 -3.227 7.984 1 97.19 90 VAL A O 1
ATOM 716 N N . LEU A 1 91 ? -9.703 -2.186 9.539 1 94.62 91 LEU A N 1
ATOM 717 C CA . LEU A 1 91 ? -10.992 -2.465 8.914 1 94.62 91 LEU A CA 1
ATOM 718 C C . LEU A 1 91 ? -11.641 -1.181 8.398 1 94.62 91 LEU A C 1
ATOM 720 O O . LEU A 1 91 ? -11.75 -0.201 9.141 1 94.62 91 LEU A O 1
ATOM 724 N N . ILE A 1 92 ? -11.898 -1.222 7.164 1 90.12 92 ILE A N 1
ATOM 725 C CA . ILE A 1 92 ? -12.516 -0.055 6.543 1 90.12 92 ILE A CA 1
ATOM 726 C C . ILE A 1 92 ? -13.992 -0.341 6.25 1 90.12 92 ILE A C 1
ATOM 728 O O . ILE A 1 92 ? -14.312 -1.272 5.512 1 90.12 92 ILE A O 1
ATOM 732 N N . ASN A 1 93 ? -14.82 0.42 6.945 1 83.38 93 ASN A N 1
ATOM 733 C CA . ASN A 1 93 ? -16.266 0.283 6.727 1 83.38 93 ASN A CA 1
ATOM 734 C C . ASN A 1 93 ? -16.766 1.308 5.719 1 83.38 93 ASN A C 1
ATOM 736 O O . ASN A 1 93 ? -16.75 2.512 5.984 1 83.38 93 ASN A O 1
ATOM 740 N N . ASP A 1 94 ? -17.031 0.852 4.598 1 65.88 94 ASP A N 1
ATOM 741 C CA . ASP A 1 94 ? -17.609 1.778 3.633 1 65.88 94 ASP A CA 1
ATOM 742 C C . ASP A 1 94 ? -19.109 1.943 3.863 1 65.88 94 ASP A C 1
ATOM 744 O O . ASP A 1 94 ? -19.859 0.958 3.906 1 65.88 94 ASP A O 1
ATOM 748 N N . ASP A 1 95 ? -19.422 3.002 4.621 1 59.81 95 ASP A N 1
ATOM 749 C CA . ASP A 1 95 ? -20.766 3.322 5.086 1 59.81 95 ASP A CA 1
ATOM 750 C C . ASP A 1 95 ? -21.812 2.869 4.074 1 59.81 95 ASP A C 1
ATOM 752 O O . ASP A 1 95 ? -22.922 2.459 4.453 1 59.81 95 ASP A O 1
ATOM 756 N N . SER A 1 96 ? -21.484 3.188 2.846 1 53.56 96 SER A N 1
ATOM 757 C CA . SER A 1 96 ? -22.641 3.113 1.948 1 53.56 96 SER A CA 1
ATOM 758 C C . SER A 1 96 ? -23.203 1.7 1.896 1 53.56 96 SER A C 1
ATOM 760 O O . SER A 1 96 ? -24.422 1.52 1.76 1 53.56 96 SER A O 1
ATOM 762 N N . ASP A 1 97 ? -22.406 0.708 1.96 1 51.69 97 ASP A N 1
ATOM 763 C CA . ASP A 1 97 ? -23.047 -0.567 1.659 1 51.69 97 ASP A CA 1
ATOM 764 C C . ASP A 1 97 ? -22.734 -1.607 2.732 1 51.69 97 ASP A C 1
ATOM 766 O O . ASP A 1 97 ? -23.078 -2.783 2.584 1 51.69 97 ASP A O 1
ATOM 770 N N . GLY A 1 98 ? -22.234 -1.198 3.879 1 58.16 98 GLY A N 1
ATOM 771 C CA . GLY A 1 98 ? -21.984 -2.104 4.988 1 58.16 98 GLY A CA 1
ATOM 772 C C . GLY A 1 98 ? -20.828 -3.053 4.727 1 58.16 98 GLY A C 1
ATOM 773 O O . GLY A 1 98 ? -20.672 -4.051 5.434 1 58.16 98 GLY A O 1
ATOM 774 N N . LYS A 1 99 ? -20.156 -2.912 3.611 1 66.75 99 LYS A N 1
ATOM 775 C CA . LYS A 1 99 ? -19.078 -3.857 3.352 1 66.75 99 LYS A CA 1
ATOM 776 C C . LYS A 1 99 ? -17.781 -3.418 4.035 1 66.75 99 LYS A C 1
ATOM 778 O O . LYS A 1 99 ? -17.484 -2.225 4.086 1 66.75 99 LYS A O 1
ATOM 783 N N . LEU A 1 100 ? -17.219 -4.527 4.578 1 80 100 LEU A N 1
ATOM 784 C CA . LEU A 1 100 ? -16.016 -4.375 5.391 1 80 100 LEU A CA 1
ATOM 785 C C . LEU A 1 100 ? -14.781 -4.816 4.613 1 80 100 LEU A C 1
ATOM 787 O O . LEU A 1 100 ? -14.766 -5.891 4.012 1 80 100 LEU A O 1
ATOM 791 N N . TRP A 1 101 ? -13.844 -3.83 4.383 1 86 101 TRP A N 1
ATOM 792 C CA . TRP A 1 101 ? -12.531 -4.137 3.82 1 86 101 TRP A CA 1
ATOM 793 C C . TRP A 1 101 ? -11.477 -4.207 4.914 1 86 101 TRP A C 1
ATOM 795 O O . TRP A 1 101 ? -11.469 -3.389 5.836 1 86 101 TRP A O 1
ATOM 805 N N . ARG A 1 102 ? -10.766 -5.289 4.758 1 91.31 102 ARG A N 1
ATOM 806 C CA . ARG A 1 102 ? -9.594 -5.363 5.625 1 91.31 102 ARG A CA 1
ATOM 807 C C . ARG A 1 102 ? -8.32 -5.012 4.859 1 91.31 102 ARG A C 1
ATOM 809 O O . ARG A 1 102 ? -8.062 -5.566 3.789 1 91.31 102 ARG A O 1
ATOM 816 N N . CYS A 1 103 ? -7.633 -4.059 5.324 1 93.56 103 CYS A N 1
ATOM 817 C CA . CYS A 1 103 ? -6.391 -3.619 4.699 1 93.56 103 CYS A CA 1
ATOM 818 C C . CYS A 1 103 ? -5.207 -3.828 5.633 1 93.56 103 CYS A C 1
ATOM 820 O O . CYS A 1 103 ? -5.242 -3.4 6.789 1 93.56 103 CYS A O 1
ATOM 822 N N . THR A 1 104 ? -4.27 -4.469 5.031 1 95.25 104 THR A N 1
ATOM 823 C CA . THR A 1 104 ? -3.068 -4.727 5.816 1 95.25 104 THR A CA 1
ATOM 824 C C . THR A 1 104 ? -1.821 -4.293 5.047 1 95.25 104 THR A C 1
ATOM 826 O O . THR A 1 104 ? -1.66 -4.633 3.873 1 95.25 104 THR A O 1
ATOM 829 N N . MET B 1 1 ? -13.383 -8.094 1.893 1 85.31 1 MET B N 1
ATOM 830 C CA . MET B 1 1 ? -12.234 -8.242 1.006 1 85.31 1 MET B CA 1
ATOM 831 C C . MET B 1 1 ? -10.945 -7.812 1.705 1 85.31 1 MET B C 1
ATOM 833 O O . MET B 1 1 ? -10.945 -6.852 2.477 1 85.31 1 MET B O 1
ATOM 837 N N . LYS B 1 2 ? -9.898 -8.609 1.516 1 92.25 2 LYS B N 1
ATOM 838 C CA . LYS B 1 2 ? -8.617 -8.336 2.156 1 92.25 2 LYS B CA 1
ATOM 839 C C . LYS B 1 2 ? -7.594 -7.848 1.139 1 92.25 2 LYS B C 1
ATOM 841 O O . LYS B 1 2 ? -7.371 -8.492 0.112 1 92.25 2 LYS B O 1
ATOM 846 N N . LEU B 1 3 ? -7.059 -6.652 1.459 1 95.62 3 LEU B N 1
ATOM 847 C CA . LEU B 1 3 ? -6.016 -6.062 0.625 1 95.62 3 LEU B CA 1
ATOM 848 C C . LEU B 1 3 ? -4.695 -5.992 1.38 1 95.62 3 LEU B C 1
ATOM 850 O O . LEU B 1 3 ? -4.656 -5.57 2.539 1 95.62 3 LEU B O 1
ATOM 854 N N . LEU B 1 4 ? -3.666 -6.445 0.777 1 97.75 4 LEU B N 1
ATOM 855 C CA . LEU B 1 4 ? -2.332 -6.363 1.364 1 97.75 4 LEU B CA 1
ATOM 856 C C . LEU B 1 4 ? -1.448 -5.406 0.572 1 97.75 4 LEU B C 1
ATOM 858 O O . LEU B 1 4 ? -1.385 -5.488 -0.657 1 97.75 4 LEU B O 1
ATOM 862 N N . CYS B 1 5 ? -0.891 -4.473 1.193 1 98.19 5 CYS B N 1
ATOM 863 C CA . CYS B 1 5 ? 0.181 -3.648 0.647 1 98.19 5 CYS B CA 1
ATOM 864 C C . CYS B 1 5 ? 1.489 -3.893 1.391 1 98.19 5 CYS B C 1
ATOM 866 O O . CYS B 1 5 ? 1.557 -3.721 2.609 1 98.19 5 CYS B O 1
ATOM 868 N N . TRP B 1 6 ? 2.508 -4.285 0.711 1 97 6 TRP B N 1
ATOM 869 C CA . TRP B 1 6 ? 3.723 -4.723 1.389 1 97 6 TRP B CA 1
ATOM 870 C C . TRP B 1 6 ? 4.965 -4.242 0.646 1 97 6 TRP B C 1
ATOM 872 O O . TRP B 1 6 ? 5.109 -4.484 -0.554 1 97 6 TRP B O 1
ATOM 882 N N . ASN B 1 7 ? 5.836 -3.555 1.352 1 95.06 7 ASN B N 1
ATOM 883 C CA . ASN B 1 7 ? 7.188 -3.309 0.856 1 95.06 7 ASN B CA 1
ATOM 884 C C . ASN B 1 7 ? 8.109 -4.5 1.117 1 95.06 7 ASN B C 1
ATOM 886 O O . ASN B 1 7 ? 8.602 -4.676 2.23 1 95.06 7 ASN B O 1
ATOM 890 N N . VAL B 1 8 ? 8.43 -5.207 0.092 1 95.38 8 VAL B N 1
ATOM 891 C CA . VAL B 1 8 ? 9.078 -6.496 0.288 1 95.38 8 VAL B CA 1
ATOM 892 C C . VAL B 1 8 ? 10.594 -6.312 0.306 1 95.38 8 VAL B C 1
ATOM 894 O O . VAL B 1 8 ? 11.328 -7.203 0.739 1 95.38 8 VAL B O 1
ATOM 897 N N . ARG B 1 9 ? 11.039 -5.219 -0.264 1 92.06 9 ARG B N 1
ATOM 898 C CA . ARG B 1 9 ? 12.461 -4.867 -0.243 1 92.06 9 ARG B CA 1
ATOM 899 C C . ARG B 1 9 ? 13.297 -5.941 -0.924 1 92.06 9 ARG B C 1
ATOM 901 O O . ARG B 1 9 ? 14.344 -6.34 -0.406 1 92.06 9 ARG B O 1
ATOM 908 N N . GLY B 1 10 ? 12.789 -6.469 -1.925 1 95.19 10 GLY B N 1
ATOM 909 C CA . GLY B 1 10 ? 13.539 -7.402 -2.748 1 95.19 10 GLY B CA 1
ATOM 910 C C . GLY B 1 10 ? 13.039 -8.828 -2.641 1 95.19 10 GLY B C 1
ATOM 911 O O . GLY B 1 10 ? 12.852 -9.344 -1.537 1 95.19 10 GLY B O 1
ATOM 912 N N . LEU B 1 11 ? 12.898 -9.469 -3.811 1 95.75 11 LEU B N 1
ATOM 913 C CA . LEU B 1 11 ? 12.469 -10.859 -3.889 1 95.75 11 LEU B CA 1
ATOM 914 C C . LEU B 1 11 ? 13.453 -11.695 -4.703 1 95.75 11 LEU B C 1
ATOM 916 O O . LEU B 1 11 ? 13.062 -12.68 -5.336 1 95.75 11 LEU B O 1
ATOM 920 N N . GLY B 1 12 ? 14.664 -11.242 -4.664 1 91.25 12 GLY B N 1
ATOM 921 C CA . GLY B 1 12 ? 15.664 -11.883 -5.492 1 91.25 12 GLY B CA 1
ATOM 922 C C . GLY B 1 12 ? 16.188 -13.18 -4.898 1 91.25 12 GLY B C 1
ATOM 923 O O . GLY B 1 12 ? 16.797 -13.992 -5.602 1 91.25 12 GLY B O 1
ATOM 924 N N . MET B 1 13 ? 16.016 -13.352 -3.656 1 94.06 13 MET B N 1
ATOM 925 C CA . MET B 1 13 ? 16.531 -14.555 -2.992 1 94.06 13 MET B CA 1
ATOM 926 C C . MET B 1 13 ? 15.398 -15.555 -2.75 1 94.06 13 MET B C 1
ATOM 928 O O . MET B 1 13 ? 14.273 -15.164 -2.422 1 94.06 13 MET B O 1
ATOM 932 N N . PRO B 1 14 ? 15.672 -16.781 -2.877 1 94.5 14 PRO B N 1
ATOM 933 C CA . PRO B 1 14 ? 14.641 -17.812 -2.721 1 94.5 14 PRO B CA 1
ATOM 934 C C . PRO B 1 14 ? 13.961 -17.766 -1.354 1 94.5 14 PRO B C 1
ATOM 936 O O . PRO B 1 14 ? 12.75 -17.969 -1.256 1 94.5 14 PRO B O 1
ATOM 939 N N . TRP B 1 15 ? 14.727 -17.516 -0.378 1 96.06 15 TRP B N 1
ATOM 940 C CA . TRP B 1 15 ? 14.133 -17.531 0.957 1 96.06 15 TRP B CA 1
ATOM 941 C C . TRP B 1 15 ? 13.156 -16.375 1.135 1 96.06 15 TRP B C 1
ATOM 943 O O . TRP B 1 15 ? 12.18 -16.484 1.879 1 96.06 15 TRP B O 1
ATOM 953 N N . THR B 1 16 ? 13.445 -15.266 0.438 1 95.62 16 THR B N 1
ATOM 954 C CA . THR B 1 16 ? 12.516 -14.141 0.52 1 95.62 16 THR B CA 1
ATOM 955 C C . THR B 1 16 ? 11.203 -14.469 -0.19 1 95.62 16 THR B C 1
ATOM 957 O O . THR B 1 16 ? 10.133 -14.07 0.264 1 95.62 16 THR B O 1
ATOM 960 N N . VAL B 1 17 ? 11.336 -15.172 -1.227 1 96.62 17 VAL B N 1
ATOM 961 C CA . VAL B 1 17 ? 10.148 -15.609 -1.953 1 96.62 17 VAL B CA 1
ATOM 962 C C . VAL B 1 17 ? 9.344 -16.562 -1.088 1 96.62 17 VAL B C 1
ATOM 964 O O . VAL B 1 17 ? 8.109 -16.5 -1.051 1 96.62 17 VAL B O 1
ATOM 967 N N . CYS B 1 18 ? 9.992 -17.422 -0.424 1 97.38 18 CYS B N 1
ATOM 968 C CA . CYS B 1 18 ? 9.328 -18.344 0.483 1 97.38 18 CYS B CA 1
ATOM 969 C C . CYS B 1 18 ? 8.594 -17.594 1.591 1 97.38 18 CYS B C 1
ATOM 971 O O . CYS B 1 18 ? 7.465 -17.938 1.933 1 97.38 18 CYS B O 1
ATOM 973 N N . ARG B 1 19 ? 9.234 -16.656 2.1 1 97.12 19 ARG B N 1
ATOM 974 C CA . ARG B 1 19 ? 8.617 -15.836 3.133 1 97.12 19 ARG B CA 1
ATOM 975 C C . ARG B 1 19 ? 7.367 -15.141 2.602 1 97.12 19 ARG B C 1
ATOM 977 O O . ARG B 1 19 ? 6.332 -15.109 3.271 1 97.12 19 ARG B O 1
ATOM 984 N N . LEU B 1 20 ? 7.484 -14.602 1.458 1 98 20 LEU B N 1
ATOM 985 C CA . LEU B 1 20 ? 6.336 -13.977 0.812 1 98 20 LEU B CA 1
ATOM 986 C C . LEU B 1 20 ? 5.184 -14.961 0.675 1 98 20 LEU B C 1
ATOM 988 O O . LEU B 1 20 ? 4.047 -14.656 1.035 1 98 20 LEU B O 1
ATOM 992 N N . GLN B 1 21 ? 5.461 -16.078 0.2 1 97.75 21 GLN B N 1
ATOM 993 C CA . GLN B 1 21 ? 4.445 -17.109 0.016 1 97.75 21 GLN B CA 1
ATOM 994 C C . GLN B 1 21 ? 3.752 -17.438 1.335 1 97.75 21 GLN B C 1
ATOM 996 O O . GLN B 1 21 ? 2.527 -17.578 1.38 1 97.75 21 GLN B O 1
ATOM 1001 N N . HIS B 1 22 ? 4.547 -17.516 2.33 1 97.69 22 HIS B N 1
ATOM 1002 C CA . HIS B 1 22 ? 3.996 -17.828 3.646 1 97.69 22 HIS B CA 1
ATOM 1003 C C . HIS B 1 22 ? 3.061 -16.719 4.125 1 97.69 22 HIS B C 1
ATOM 1005 O O . HIS B 1 22 ? 1.954 -17 4.59 1 97.69 22 HIS B O 1
ATOM 1011 N N . VAL B 1 23 ? 3.498 -15.57 3.992 1 97.06 23 VAL B N 1
ATOM 1012 C CA . VAL B 1 23 ? 2.703 -14.43 4.43 1 97.06 23 VAL B CA 1
ATOM 1013 C C . VAL B 1 23 ? 1.392 -14.383 3.65 1 97.06 23 VAL B C 1
ATOM 1015 O O . VAL B 1 23 ? 0.32 -14.203 4.234 1 97.06 23 VAL B O 1
ATOM 1018 N N . LEU B 1 24 ? 1.458 -14.586 2.35 1 97.62 24 LEU B N 1
ATOM 1019 C CA . LEU B 1 24 ? 0.276 -14.516 1.497 1 97.62 24 LEU B CA 1
ATOM 1020 C C . LEU B 1 24 ? -0.672 -15.672 1.797 1 97.62 24 LEU B C 1
ATOM 1022 O O . LEU B 1 24 ? -1.893 -15.523 1.712 1 97.62 24 LEU B O 1
ATOM 1026 N N . ARG B 1 25 ? -0.087 -16.766 2.102 1 96.44 25 ARG B N 1
ATOM 1027 C CA . ARG B 1 25 ? -0.911 -17.906 2.48 1 96.44 25 ARG B CA 1
ATOM 1028 C C . ARG B 1 25 ? -1.627 -17.656 3.803 1 96.44 25 ARG B C 1
ATOM 1030 O O . ARG B 1 25 ? -2.824 -17.922 3.928 1 96.44 25 ARG B O 1
ATOM 1037 N N . ASP B 1 26 ? -0.935 -17.141 4.742 1 96.31 26 ASP B N 1
ATOM 1038 C CA . ASP B 1 26 ? -1.47 -16.906 6.082 1 96.31 26 ASP B CA 1
ATOM 1039 C C . ASP B 1 26 ? -2.551 -15.828 6.059 1 96.31 26 ASP B C 1
ATOM 1041 O O . ASP B 1 26 ? -3.613 -15.992 6.66 1 96.31 26 ASP B O 1
ATOM 1045 N N . LEU B 1 27 ? -2.334 -14.773 5.316 1 95.56 27 LEU B N 1
ATOM 1046 C CA . LEU B 1 27 ? -3.268 -13.648 5.289 1 95.56 27 LEU B CA 1
ATOM 1047 C C . LEU B 1 27 ? -4.379 -13.891 4.27 1 95.56 27 LEU B C 1
ATOM 1049 O O . LEU B 1 27 ? -5.461 -13.312 4.375 1 95.56 27 LEU B O 1
ATOM 1053 N N . ASN B 1 28 ? -4.082 -14.664 3.264 1 96.12 28 ASN B N 1
ATOM 1054 C CA . ASN B 1 28 ? -5.008 -15.039 2.199 1 96.12 28 ASN B CA 1
ATOM 1055 C C . ASN B 1 28 ? -5.738 -13.82 1.635 1 96.12 28 ASN B C 1
ATOM 1057 O O . ASN B 1 28 ? -6.969 -13.805 1.575 1 96.12 28 ASN B O 1
ATOM 1061 N N . PRO B 1 29 ? -5.023 -12.836 1.149 1 96.5 29 PRO B N 1
ATOM 1062 C CA . PRO B 1 29 ? -5.664 -11.633 0.605 1 96.5 29 PRO B CA 1
ATOM 1063 C C . PRO B 1 29 ? -6.293 -11.875 -0.765 1 96.5 29 PRO B C 1
ATOM 1065 O O . PRO B 1 29 ? -5.836 -12.742 -1.517 1 96.5 29 PRO B O 1
ATOM 1068 N N . SER B 1 30 ? -7.336 -11.07 -1.047 1 94.12 30 SER B N 1
ATOM 1069 C CA . SER B 1 30 ? -7.934 -11.102 -2.377 1 94.12 30 SER B CA 1
ATOM 1070 C C . SER B 1 30 ? -7.125 -10.266 -3.365 1 94.12 30 SER B C 1
ATOM 1072 O O . SER B 1 30 ? -7.129 -10.547 -4.566 1 94.12 30 SER B O 1
ATOM 1074 N N . VAL B 1 31 ? -6.434 -9.219 -2.861 1 96 31 VAL B N 1
ATOM 1075 C CA . VAL B 1 31 ? -5.582 -8.328 -3.648 1 96 31 VAL B CA 1
ATOM 1076 C C . VAL B 1 31 ? -4.273 -8.078 -2.902 1 96 31 VAL B C 1
ATOM 1078 O O . VAL B 1 31 ? -4.277 -7.832 -1.693 1 96 31 VAL B O 1
ATOM 1081 N N . ALA B 1 32 ? -3.18 -8.203 -3.598 1 97.94 32 ALA B N 1
ATOM 1082 C CA . ALA B 1 32 ? -1.871 -7.938 -3.006 1 97.94 32 ALA B CA 1
ATOM 1083 C C . ALA B 1 32 ? -1.073 -6.949 -3.854 1 97.94 32 ALA B C 1
ATOM 1085 O O . ALA B 1 32 ? -0.905 -7.152 -5.059 1 97.94 32 ALA B O 1
ATOM 1086 N N . PHE B 1 33 ? -0.672 -5.906 -3.242 1 98.56 33 PHE B N 1
ATOM 1087 C CA . PHE B 1 33 ? 0.222 -4.938 -3.865 1 98.56 33 PHE B CA 1
ATOM 1088 C C . PHE B 1 33 ? 1.611 -5.004 -3.242 1 98.56 33 PHE B C 1
ATOM 1090 O O . PHE B 1 33 ? 1.766 -4.805 -2.035 1 98.56 33 PHE B O 1
ATOM 1097 N N . LEU B 1 34 ? 2.566 -5.238 -4.027 1 98.19 34 LEU B N 1
ATOM 1098 C CA . LEU B 1 34 ? 3.941 -5.418 -3.572 1 98.19 34 LEU B CA 1
ATOM 1099 C C . LEU B 1 34 ? 4.844 -4.324 -4.129 1 98.19 34 LEU B C 1
ATOM 1101 O O . LEU B 1 34 ? 4.789 -4.012 -5.32 1 98.19 34 LEU B O 1
ATOM 1105 N N . ILE B 1 35 ? 5.645 -3.787 -3.289 1 96.81 35 ILE B N 1
ATOM 1106 C CA . ILE B 1 35 ? 6.547 -2.693 -3.633 1 96.81 35 ILE B CA 1
ATOM 1107 C C . ILE B 1 35 ? 7.996 -3.148 -3.467 1 96.81 35 ILE B C 1
ATOM 1109 O O . ILE B 1 35 ? 8.305 -3.963 -2.592 1 96.81 35 ILE B O 1
ATOM 1113 N N . GLU B 1 36 ? 8.906 -2.59 -4.266 1 95.62 36 GLU B N 1
ATOM 1114 C CA . GLU B 1 36 ? 10.336 -2.867 -4.273 1 95.62 36 GLU B CA 1
ATOM 1115 C C . GLU B 1 36 ? 10.609 -4.355 -4.461 1 95.62 36 GLU B C 1
ATOM 1117 O O . GLU B 1 36 ? 11.359 -4.957 -3.688 1 95.62 36 GLU B O 1
ATOM 1122 N N . THR B 1 37 ? 10.07 -4.922 -5.41 1 97.38 37 THR B N 1
ATOM 1123 C CA . THR B 1 37 ? 10.25 -6.344 -5.68 1 97.38 37 THR B CA 1
ATOM 1124 C C . THR B 1 37 ? 11.672 -6.625 -6.176 1 97.38 37 THR B C 1
ATOM 1126 O O . THR B 1 37 ? 12.195 -7.723 -5.98 1 97.38 37 THR B O 1
ATOM 1129 N N . LYS B 1 38 ? 12.227 -5.645 -6.926 1 96.62 38 LYS B N 1
ATOM 1130 C CA . LYS B 1 38 ? 13.562 -5.719 -7.508 1 96.62 38 LYS B CA 1
ATOM 1131 C C . LYS B 1 38 ? 13.656 -6.844 -8.531 1 96.62 38 LYS B C 1
ATOM 1133 O O . LYS B 1 38 ? 14.711 -7.465 -8.695 1 96.62 38 LYS B O 1
ATOM 1138 N N . LEU B 1 39 ? 12.555 -7.117 -9.055 1 96.38 39 LEU B N 1
ATOM 1139 C CA . LEU B 1 39 ? 12.477 -8.141 -10.086 1 96.38 39 LEU B CA 1
ATOM 1140 C C . LEU B 1 39 ? 11.984 -7.551 -11.406 1 96.38 39 LEU B C 1
ATOM 1142 O O . LEU B 1 39 ? 11.234 -6.57 -11.406 1 96.38 39 LEU B O 1
ATOM 1146 N N . TRP B 1 40 ? 12.383 -8.195 -12.422 1 95.19 40 TRP B N 1
ATOM 1147 C CA . TRP B 1 40 ? 11.758 -7.906 -13.711 1 95.19 40 TRP B CA 1
ATOM 1148 C C . TRP B 1 40 ? 10.352 -8.492 -13.781 1 95.19 40 TRP B C 1
ATOM 1150 O O . TRP B 1 40 ? 10.039 -9.453 -13.07 1 95.19 40 TRP B O 1
ATOM 1160 N N . SER B 1 41 ? 9.586 -7.906 -14.664 1 95.69 41 SER B N 1
ATOM 1161 C CA . SER B 1 41 ? 8.164 -8.219 -14.75 1 95.69 41 SER B CA 1
ATOM 1162 C C . SER B 1 41 ? 7.941 -9.711 -14.977 1 95.69 41 SER B C 1
ATOM 1164 O O . SER B 1 41 ? 7.066 -10.32 -14.359 1 95.69 41 SER B O 1
ATOM 1166 N N . ALA B 1 42 ? 8.727 -10.32 -15.844 1 95.75 42 ALA B N 1
ATOM 1167 C CA . ALA B 1 42 ? 8.547 -11.734 -16.172 1 95.75 42 ALA B CA 1
ATOM 1168 C C . ALA B 1 42 ? 8.781 -12.617 -14.945 1 95.75 4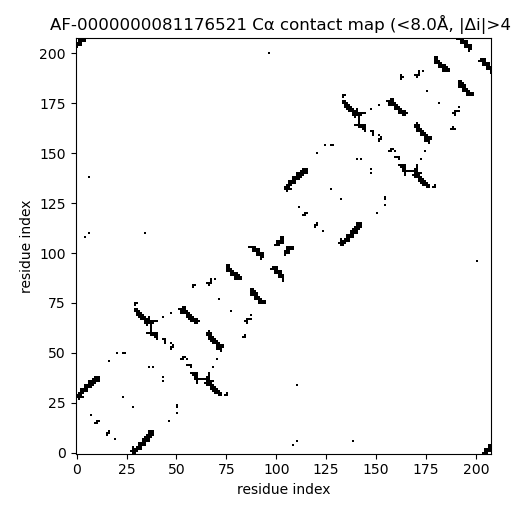2 ALA B C 1
ATOM 1170 O O . ALA B 1 42 ? 8.016 -13.547 -14.688 1 95.75 42 ALA B O 1
ATOM 1171 N N . GLN B 1 43 ? 9.828 -12.305 -14.242 1 96.25 43 GLN B N 1
ATOM 1172 C CA . GLN B 1 43 ? 10.133 -13.055 -13.023 1 96.25 43 GLN B CA 1
ATOM 1173 C C . GLN B 1 43 ? 9.062 -12.828 -11.953 1 96.25 43 GLN B C 1
ATOM 1175 O O . GLN B 1 43 ? 8.633 -13.773 -11.297 1 96.25 43 GLN B O 1
ATOM 1180 N N . MET B 1 44 ? 8.641 -11.594 -11.844 1 97.75 44 MET B N 1
ATOM 1181 C CA . MET B 1 44 ? 7.645 -11.273 -10.82 1 97.75 44 MET B CA 1
ATOM 1182 C C . MET B 1 44 ? 6.316 -11.961 -11.133 1 97.75 44 MET B C 1
ATOM 1184 O O . MET B 1 44 ? 5.621 -12.414 -10.219 1 97.75 44 MET B O 1
ATOM 1188 N N . ALA B 1 45 ? 5.973 -12.008 -12.359 1 97.81 45 ALA B N 1
ATOM 1189 C CA . ALA B 1 45 ? 4.738 -12.68 -12.758 1 97.81 45 ALA B CA 1
ATOM 1190 C C . ALA B 1 45 ? 4.754 -14.148 -12.344 1 97.81 45 ALA B C 1
ATOM 1192 O O . ALA B 1 45 ? 3.734 -14.688 -11.906 1 97.81 45 ALA B O 1
ATOM 1193 N N . GLN B 1 46 ? 5.875 -14.719 -12.484 1 97.62 46 GLN B N 1
ATOM 1194 C CA . GLN B 1 46 ? 5.996 -16.125 -12.078 1 97.62 46 GLN B CA 1
ATOM 1195 C C . GLN B 1 46 ? 5.805 -16.281 -10.57 1 97.62 46 GLN B C 1
ATOM 1197 O O . GLN B 1 46 ? 5.09 -17.172 -10.125 1 97.62 46 GLN B O 1
ATOM 1202 N N . VAL B 1 47 ? 6.453 -15.422 -9.867 1 97.5 47 VAL B N 1
ATOM 1203 C CA . VAL B 1 47 ? 6.324 -15.461 -8.414 1 97.5 47 VAL B CA 1
ATOM 1204 C C . VAL B 1 47 ? 4.867 -15.234 -8.023 1 97.5 47 VAL B C 1
ATOM 1206 O O . VAL B 1 47 ? 4.324 -15.977 -7.195 1 97.5 47 VAL B O 1
ATOM 1209 N N . ARG B 1 48 ? 4.223 -14.234 -8.578 1 97.69 48 ARG B N 1
ATOM 1210 C CA . ARG B 1 48 ? 2.834 -13.891 -8.289 1 97.69 48 ARG B CA 1
ATOM 1211 C C . ARG B 1 48 ? 1.915 -15.078 -8.547 1 97.69 48 ARG B C 1
ATOM 1213 O O . ARG B 1 48 ? 1.061 -15.398 -7.715 1 97.69 48 ARG B O 1
ATOM 1220 N N . ARG B 1 49 ? 2.127 -15.766 -9.633 1 96.69 49 ARG B N 1
ATOM 1221 C CA . ARG B 1 49 ? 1.294 -16.906 -9.984 1 96.69 49 ARG B CA 1
ATOM 1222 C C . ARG B 1 49 ? 1.496 -18.062 -9.008 1 96.69 49 ARG B C 1
ATOM 1224 O O . ARG B 1 49 ? 0.536 -18.734 -8.609 1 96.69 49 ARG B O 1
ATOM 1231 N N . ARG B 1 50 ? 2.707 -18.203 -8.672 1 95.5 50 ARG B N 1
ATOM 1232 C CA . ARG B 1 50 ? 3.014 -19.266 -7.707 1 95.5 50 ARG B CA 1
ATOM 1233 C C . ARG B 1 50 ? 2.348 -18.984 -6.363 1 95.5 50 ARG B C 1
ATOM 1235 O O . ARG B 1 50 ? 2.049 -19.906 -5.605 1 95.5 50 ARG B O 1
ATOM 1242 N N . CYS B 1 51 ? 2.096 -17.734 -6.105 1 96.44 51 CYS B N 1
ATOM 1243 C CA . CYS B 1 51 ? 1.479 -17.328 -4.844 1 96.44 51 CYS B CA 1
ATOM 1244 C C . CYS B 1 51 ? -0.041 -17.391 -4.941 1 96.44 51 CYS B C 1
ATOM 1246 O O . CYS B 1 51 ? -0.74 -17.031 -3.986 1 96.44 51 CYS B O 1
ATOM 1248 N N . GLY B 1 52 ? -0.605 -17.688 -6.113 1 94.88 52 GLY B N 1
ATOM 1249 C CA . GLY B 1 52 ? -2.033 -17.938 -6.23 1 94.88 52 GLY B CA 1
ATOM 1250 C C . GLY B 1 52 ? -2.783 -16.781 -6.883 1 94.88 52 GLY B C 1
ATOM 1251 O O . GLY B 1 52 ? -4.016 -16.75 -6.859 1 94.88 52 GLY B O 1
ATOM 1252 N N . PHE B 1 53 ? -2.027 -15.836 -7.398 1 97.38 53 PHE B N 1
ATOM 1253 C CA . PHE B 1 53 ? -2.65 -14.719 -8.094 1 97.38 53 PHE B CA 1
ATOM 1254 C C . PHE B 1 53 ? -2.475 -14.852 -9.602 1 97.38 53 PHE B C 1
ATOM 1256 O O . PHE B 1 53 ? -1.451 -14.445 -10.156 1 97.38 53 PHE B O 1
ATOM 1263 N N . ILE B 1 54 ? -3.496 -15.312 -10.211 1 94.94 54 ILE B N 1
ATOM 1264 C CA . ILE B 1 54 ? -3.418 -15.555 -11.648 1 94.94 54 ILE B CA 1
ATOM 1265 C C . ILE B 1 54 ? -3.418 -14.227 -12.398 1 94.94 54 ILE B C 1
ATOM 1267 O O . ILE B 1 54 ? -2.701 -14.062 -13.391 1 94.94 54 ILE B O 1
ATOM 1271 N N . ASN B 1 55 ? -4.16 -13.266 -11.891 1 96.62 55 ASN B N 1
ATOM 1272 C CA . ASN B 1 55 ? -4.246 -11.953 -12.523 1 96.62 55 ASN B CA 1
ATOM 1273 C C . ASN B 1 55 ? -3.352 -10.938 -11.828 1 96.62 55 ASN B C 1
ATOM 1275 O O . ASN B 1 55 ? -3.184 -10.977 -10.609 1 96.62 55 ASN B O 1
ATOM 1279 N N . GLY B 1 56 ? -2.811 -10.148 -12.672 1 97.69 56 GLY B N 1
ATOM 1280 C CA . GLY B 1 56 ? -2.006 -9.117 -12.039 1 97.69 56 GLY B CA 1
ATOM 1281 C C . GLY B 1 56 ? -1.273 -8.234 -13.039 1 97.69 56 GLY B C 1
ATOM 1282 O O . GLY B 1 56 ? -1.406 -8.422 -14.25 1 97.69 56 GLY B O 1
ATOM 1283 N N . ILE B 1 57 ? -0.626 -7.219 -12.547 1 98 57 ILE B N 1
ATOM 1284 C CA . ILE B 1 57 ? 0.18 -6.25 -13.289 1 98 57 ILE B CA 1
ATOM 1285 C C . ILE B 1 57 ? 1.534 -6.082 -12.602 1 98 57 ILE B C 1
ATOM 1287 O O . ILE B 1 57 ? 1.604 -5.938 -11.375 1 98 57 ILE B O 1
ATOM 1291 N N . GLU B 1 58 ? 2.523 -6.16 -13.453 1 97.75 58 GLU B N 1
ATOM 1292 C CA . GLU B 1 58 ? 3.873 -5.949 -12.938 1 97.75 58 GLU B CA 1
ATOM 1293 C C . GLU B 1 58 ? 4.52 -4.719 -13.562 1 97.75 58 GLU B C 1
ATOM 1295 O O . GLU B 1 58 ? 4.316 -4.438 -14.75 1 97.75 58 GLU B O 1
ATOM 1300 N N . VAL B 1 59 ? 5.285 -4.035 -12.812 1 97.38 59 VAL B N 1
ATOM 1301 C CA . VAL B 1 59 ? 6.18 -2.982 -13.281 1 97.38 59 VAL B CA 1
ATOM 1302 C C . VAL B 1 59 ? 7.629 -3.377 -13.008 1 97.38 59 VAL B C 1
ATOM 1304 O O . VAL B 1 59 ? 7.98 -3.742 -11.891 1 97.38 59 VAL B O 1
ATOM 1307 N N . ASP B 1 60 ? 8.43 -3.195 -13.992 1 96.44 60 ASP B N 1
ATOM 1308 C CA . ASP B 1 60 ? 9.812 -3.662 -13.938 1 96.44 60 ASP B CA 1
ATOM 1309 C C . ASP B 1 60 ? 10.625 -2.846 -12.938 1 96.44 60 ASP B C 1
ATOM 1311 O O . ASP B 1 60 ? 10.469 -1.626 -12.844 1 96.44 60 ASP B O 1
ATOM 1315 N N . ALA B 1 61 ? 11.484 -3.615 -12.297 1 93.88 61 ALA B N 1
ATOM 1316 C CA . ALA B 1 61 ? 12.547 -2.9 -11.602 1 93.88 61 ALA B CA 1
ATOM 1317 C C . ALA B 1 61 ? 13.508 -2.25 -12.594 1 93.88 61 ALA B C 1
ATOM 1319 O O . ALA B 1 61 ? 13.648 -2.715 -13.734 1 93.88 61 ALA B O 1
ATOM 1320 N N . VAL B 1 62 ? 13.969 -1.124 -12.203 1 87.31 62 VAL B N 1
ATOM 1321 C CA . VAL B 1 62 ? 15.023 -0.481 -12.984 1 87.31 62 VAL B CA 1
ATOM 1322 C C . VAL B 1 62 ? 16.328 -0.504 -12.211 1 87.31 62 VAL B C 1
ATOM 1324 O O . VAL B 1 62 ? 16.438 0.103 -11.141 1 87.31 62 VAL B O 1
ATOM 1327 N N . GLY B 1 63 ? 17.266 -1.199 -12.797 1 77.81 63 GLY B N 1
ATOM 1328 C CA . GLY B 1 63 ? 18.5 -1.431 -12.047 1 77.81 63 GLY B CA 1
ATOM 1329 C C . GLY B 1 63 ? 18.266 -2.229 -10.781 1 77.81 63 GLY B C 1
ATOM 1330 O O . GLY B 1 63 ? 17.719 -3.328 -10.82 1 77.81 63 GLY B O 1
ATOM 1331 N N . ARG B 1 64 ? 18.781 -1.66 -9.695 1 68.06 64 ARG B N 1
ATOM 1332 C CA . ARG B 1 64 ? 18.641 -2.359 -8.422 1 68.06 64 ARG B CA 1
ATOM 1333 C C . ARG B 1 64 ? 17.484 -1.784 -7.609 1 68.06 64 ARG B C 1
ATOM 1335 O O . ARG B 1 64 ? 17.375 -2.051 -6.41 1 68.06 64 ARG B O 1
ATOM 1342 N N . SER B 1 65 ? 16.781 -1.066 -8.398 1 74.62 65 SER B N 1
ATOM 1343 C CA . SER B 1 65 ? 15.805 -0.37 -7.566 1 74.62 65 SER B CA 1
ATOM 1344 C C . SER B 1 65 ? 14.398 -0.468 -8.156 1 74.62 65 SER B C 1
ATOM 1346 O O . SER B 1 65 ? 14.242 -0.559 -9.375 1 74.62 65 SER B O 1
ATOM 1348 N N . GLY B 1 66 ? 13.539 -0.826 -7.293 1 88 66 GLY B N 1
ATOM 1349 C CA . GLY B 1 66 ? 12.141 -0.616 -7.641 1 88 66 GLY B CA 1
ATOM 1350 C C . GLY B 1 66 ? 11.414 -1.901 -7.98 1 88 66 GLY B C 1
ATOM 1351 O O . GLY B 1 66 ? 11.641 -2.936 -7.352 1 88 66 GLY B O 1
ATOM 1352 N N . GLY B 1 67 ? 10.375 -1.849 -8.781 1 96.25 67 GLY B N 1
ATOM 1353 C CA . GLY B 1 67 ? 9.453 -2.902 -9.164 1 96.25 67 GLY B CA 1
ATOM 1354 C C . GLY B 1 67 ? 8.141 -2.859 -8.398 1 96.25 67 GLY B C 1
ATOM 1355 O O . GLY B 1 67 ? 8.133 -2.592 -7.195 1 96.25 67 GLY B O 1
ATOM 1356 N N . LEU B 1 68 ? 7.09 -3.07 -9.07 1 98 68 LEU B N 1
ATOM 1357 C CA . LEU B 1 68 ? 5.754 -3.111 -8.477 1 98 68 LEU B CA 1
ATOM 1358 C C . LEU B 1 68 ? 4.965 -4.305 -9 1 98 68 LEU B C 1
ATOM 1360 O O . LEU B 1 68 ? 5.191 -4.758 -10.125 1 98 68 LEU B O 1
ATOM 1364 N N . SER B 1 69 ? 4.113 -4.758 -8.148 1 98.38 69 SER B N 1
ATOM 1365 C CA . SER B 1 69 ? 3.215 -5.816 -8.594 1 98.38 69 SER B CA 1
ATOM 1366 C C . SER B 1 69 ? 1.879 -5.758 -7.863 1 98.38 69 SER B C 1
ATOM 1368 O O . SER B 1 69 ? 1.841 -5.566 -6.648 1 98.38 69 SER B O 1
ATOM 1370 N N . ILE B 1 70 ? 0.87 -5.836 -8.625 1 98.56 70 ILE B N 1
ATOM 1371 C CA . ILE B 1 70 ? -0.441 -6.047 -8.016 1 98.56 70 ILE B CA 1
ATOM 1372 C C . ILE B 1 70 ? -1.057 -7.336 -8.555 1 98.56 70 ILE B C 1
ATOM 1374 O O . ILE B 1 70 ? -1.03 -7.586 -9.766 1 98.56 70 ILE B O 1
ATOM 1378 N N . GLY B 1 71 ? -1.49 -8.18 -7.699 1 97.81 71 GLY B N 1
ATOM 1379 C CA . GLY B 1 71 ? -2.16 -9.422 -8.039 1 97.81 71 GLY B CA 1
ATOM 1380 C C . GLY B 1 71 ? -3.506 -9.586 -7.363 1 97.81 71 GLY B C 1
ATOM 1381 O O . GLY B 1 71 ? -3.715 -9.078 -6.258 1 97.81 71 GLY B O 1
ATOM 1382 N N . TRP B 1 72 ? -4.375 -10.266 -8.055 1 96.62 72 TRP B N 1
ATOM 1383 C CA . TRP B 1 72 ? -5.684 -10.461 -7.434 1 96.62 72 TRP B CA 1
ATOM 1384 C C . TRP B 1 72 ? -6.285 -11.797 -7.832 1 96.62 72 TRP B C 1
ATOM 1386 O O . TRP B 1 72 ? -5.941 -12.359 -8.875 1 96.62 72 TRP B O 1
ATOM 1396 N N . LYS B 1 73 ? -7.137 -12.211 -6.988 1 93.44 73 LYS B N 1
ATOM 1397 C CA . LYS B 1 73 ? -7.812 -13.492 -7.207 1 93.44 73 LYS B CA 1
ATOM 1398 C C . LYS B 1 73 ? -8.969 -13.336 -8.188 1 93.44 73 LYS B C 1
ATOM 1400 O O . LYS B 1 73 ? -9.398 -12.219 -8.477 1 93.44 73 LYS B O 1
ATOM 1405 N N . ASN B 1 74 ? -9.547 -14.367 -8.672 1 88.56 74 ASN B N 1
ATOM 1406 C CA . ASN B 1 74 ? -10.516 -14.398 -9.758 1 88.56 74 ASN B CA 1
ATOM 1407 C C . ASN B 1 74 ? -11.844 -13.766 -9.352 1 88.56 74 ASN B C 1
ATOM 1409 O O . ASN B 1 74 ? -12.594 -13.281 -10.195 1 88.56 74 ASN B O 1
ATOM 1413 N N . ASN B 1 75 ? -12.055 -13.719 -8.102 1 83.12 75 ASN B N 1
ATOM 1414 C CA . ASN B 1 75 ? -13.336 -13.172 -7.664 1 83.12 75 ASN B CA 1
ATOM 1415 C C . ASN B 1 75 ? -13.297 -11.656 -7.543 1 83.12 75 ASN B C 1
ATOM 1417 O O . ASN B 1 75 ? -14.266 -11.031 -7.113 1 83.12 75 ASN B O 1
ATOM 1421 N N . CYS B 1 76 ? -12.18 -11.094 -7.879 1 85.06 76 CYS B N 1
ATOM 1422 C CA . CYS B 1 76 ? -12.039 -9.648 -7.891 1 85.06 76 CYS B CA 1
ATOM 1423 C C . CYS B 1 76 ? -11.93 -9.117 -9.32 1 85.06 76 CYS B C 1
ATOM 1425 O O . CYS B 1 76 ? -11.211 -9.688 -10.141 1 85.06 76 CYS B O 1
ATOM 1427 N N . ASP B 1 77 ? -12.742 -8.133 -9.609 1 88.5 77 ASP B N 1
ATOM 1428 C CA . ASP B 1 77 ? -12.648 -7.484 -10.914 1 88.5 77 ASP B CA 1
ATOM 1429 C C . ASP B 1 77 ? -11.828 -6.199 -10.82 1 88.5 77 ASP B C 1
ATOM 1431 O O . ASP B 1 77 ? -12.25 -5.223 -10.203 1 88.5 77 ASP B O 1
ATOM 1435 N N . ILE B 1 78 ? -10.656 -6.273 -11.43 1 92.94 78 ILE B N 1
ATOM 1436 C CA . ILE B 1 78 ? -9.742 -5.141 -11.352 1 92.94 78 ILE B CA 1
ATOM 1437 C C . ILE B 1 78 ? -9.336 -4.707 -12.758 1 92.94 78 ILE B C 1
ATOM 1439 O O . ILE B 1 78 ? -9.039 -5.547 -13.609 1 92.94 78 ILE B O 1
ATOM 1443 N N . SER B 1 79 ? -9.484 -3.467 -12.984 1 94.25 79 SER B N 1
ATOM 1444 C CA . SER B 1 79 ? -9.07 -2.922 -14.273 1 94.25 79 SER B CA 1
ATOM 1445 C C . SER B 1 79 ? -7.977 -1.868 -14.094 1 94.25 79 SER B C 1
ATOM 1447 O O . SER B 1 79 ? -8.016 -1.077 -13.148 1 94.25 79 SER B O 1
ATOM 1449 N N . LEU B 1 80 ? -7.145 -1.887 -14.992 1 96.12 80 LEU B N 1
ATOM 1450 C CA . LEU B 1 80 ? -6.047 -0.926 -14.969 1 96.12 80 LEU B CA 1
ATOM 1451 C C . LEU B 1 80 ? -6.52 0.451 -15.422 1 96.12 80 LEU B C 1
ATOM 1453 O O . LEU B 1 80 ? -7.18 0.579 -16.453 1 96.12 80 LEU B O 1
ATOM 1457 N N . HIS B 1 81 ? -6.262 1.393 -14.688 1 96.62 81 HIS B N 1
ATOM 1458 C CA . HIS B 1 81 ? -6.527 2.771 -15.078 1 96.62 81 HIS B CA 1
ATOM 1459 C C . HIS B 1 81 ? -5.293 3.418 -15.695 1 96.62 81 HIS B C 1
ATOM 1461 O O . HIS B 1 81 ? -5.371 3.996 -16.781 1 96.62 81 HIS B O 1
ATOM 1467 N N . SER B 1 82 ? -4.156 3.338 -15 1 96.94 82 SER B N 1
ATOM 1468 C CA . SER B 1 82 ? -2.883 3.822 -15.523 1 96.94 82 SER B CA 1
ATOM 1469 C C . SER B 1 82 ? -1.707 3.225 -14.758 1 96.94 82 SER B C 1
ATOM 1471 O O . SER B 1 82 ? -1.881 2.693 -13.656 1 96.94 82 SER B O 1
ATOM 1473 N N . TYR B 1 83 ? -0.519 3.24 -15.477 1 95.94 83 TYR B N 1
ATOM 1474 C CA . TYR B 1 83 ? 0.692 2.848 -14.766 1 95.94 83 TYR B CA 1
ATOM 1475 C C . TYR B 1 83 ? 1.916 3.545 -15.344 1 95.94 83 TYR B C 1
ATOM 1477 O O . TYR B 1 83 ? 1.873 4.055 -16.469 1 95.94 83 TYR B O 1
ATOM 1485 N N . SER B 1 84 ? 2.883 3.627 -14.562 1 95.06 84 SER B N 1
ATOM 1486 C CA . SER B 1 84 ? 4.219 4.082 -14.938 1 95.06 84 SER B CA 1
ATOM 1487 C C . SER B 1 84 ? 5.297 3.285 -14.219 1 95.06 84 SER B C 1
ATOM 1489 O O . SER B 1 84 ? 5.008 2.264 -13.594 1 95.06 84 SER B O 1
ATOM 1491 N N . GLN B 1 85 ? 6.473 3.756 -14.312 1 93.94 85 GLN B N 1
ATOM 1492 C CA . GLN B 1 85 ? 7.578 3.084 -13.633 1 93.94 85 GLN B CA 1
ATOM 1493 C C . GLN B 1 85 ? 7.449 3.217 -12.117 1 93.94 85 GLN B C 1
ATOM 1495 O O . GLN B 1 85 ? 8.047 2.441 -11.367 1 93.94 85 GLN B O 1
ATOM 1500 N N . ARG B 1 86 ? 6.535 4.094 -11.688 1 92.75 86 ARG B N 1
ATOM 1501 C CA . ARG B 1 86 ? 6.547 4.402 -10.258 1 92.75 86 ARG B CA 1
ATOM 1502 C C . ARG B 1 86 ? 5.168 4.199 -9.641 1 92.75 86 ARG B C 1
ATOM 1504 O O . ARG B 1 86 ? 4.957 4.488 -8.461 1 92.75 86 ARG B O 1
ATOM 1511 N N . HIS B 1 87 ? 4.172 3.82 -10.453 1 95.94 87 HIS B N 1
ATOM 1512 C CA . HIS B 1 87 ? 2.852 3.65 -9.852 1 95.94 87 HIS B CA 1
ATOM 1513 C C . HIS B 1 87 ? 2.006 2.664 -10.648 1 95.94 87 HIS B C 1
ATOM 1515 O O . HIS B 1 87 ? 2.291 2.4 -11.82 1 95.94 87 HIS B O 1
ATOM 1521 N N . ILE B 1 88 ? 1.036 2.113 -10.016 1 97.81 88 ILE B N 1
ATOM 1522 C CA . ILE B 1 88 ? -0.085 1.389 -10.602 1 97.81 88 ILE B CA 1
ATOM 1523 C C . ILE B 1 88 ? -1.4 1.959 -10.078 1 97.81 88 ILE B C 1
ATOM 1525 O O . ILE B 1 88 ? -1.563 2.15 -8.867 1 97.81 88 ILE B O 1
ATOM 1529 N N . ASP B 1 89 ? -2.279 2.299 -11 1 97.88 89 ASP B N 1
ATOM 1530 C CA . ASP B 1 89 ? -3.605 2.824 -10.688 1 97.88 89 ASP B CA 1
ATOM 1531 C C . ASP B 1 89 ? -4.699 1.916 -11.242 1 97.88 89 ASP B C 1
ATOM 1533 O O . ASP B 1 89 ? -4.793 1.715 -12.461 1 97.88 89 ASP B O 1
ATOM 1537 N N . VAL B 1 90 ? -5.516 1.427 -10.289 1 97.25 90 VAL B N 1
ATOM 1538 C CA . VAL B 1 90 ? -6.488 0.434 -10.742 1 97.25 90 VAL B CA 1
ATOM 1539 C C . VAL B 1 90 ? -7.867 0.769 -10.172 1 97.25 90 VAL B C 1
ATOM 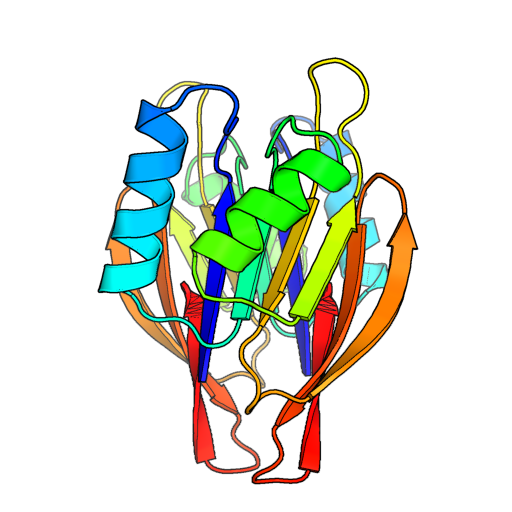1541 O O . VAL B 1 90 ? -7.977 1.478 -9.164 1 97.25 90 VAL B O 1
ATOM 1544 N N . LEU B 1 91 ? -8.805 0.246 -10.836 1 94.69 91 LEU B N 1
ATOM 1545 C CA . LEU B 1 91 ? -10.18 0.271 -10.367 1 94.69 91 LEU B CA 1
ATOM 1546 C C . LEU B 1 91 ? -10.625 -1.116 -9.914 1 94.69 91 LEU B C 1
ATOM 1548 O O . LEU B 1 91 ? -10.477 -2.092 -10.656 1 94.69 91 LEU B O 1
ATOM 1552 N N . ILE B 1 92 ? -11.023 -1.142 -8.719 1 90.25 92 ILE B N 1
ATOM 1553 C CA . ILE B 1 92 ? -11.469 -2.41 -8.148 1 90.25 92 ILE B CA 1
ATOM 1554 C C . ILE B 1 92 ? -12.992 -2.412 -8.031 1 90.25 92 ILE B C 1
ATOM 1556 O O . ILE B 1 92 ? -13.562 -1.57 -7.336 1 90.25 92 ILE B O 1
ATOM 1560 N N . ASN B 1 93 ? -13.578 -3.314 -8.805 1 83.5 93 ASN B N 1
ATOM 1561 C CA . ASN B 1 93 ? -15.031 -3.459 -8.742 1 83.5 93 ASN B CA 1
ATOM 1562 C C . ASN B 1 93 ? -15.438 -4.578 -7.793 1 83.5 93 ASN B C 1
ATOM 1564 O O . ASN B 1 93 ? -15.164 -5.75 -8.055 1 83.5 93 ASN B O 1
ATOM 1568 N N . ASP B 1 94 ? -15.914 -4.184 -6.707 1 66 94 ASP B N 1
ATOM 1569 C CA . ASP B 1 94 ? -16.406 -5.215 -5.797 1 66 94 ASP B CA 1
ATOM 1570 C C . ASP B 1 94 ? -17.797 -5.676 -6.195 1 66 94 ASP B C 1
ATOM 1572 O O . ASP B 1 94 ? -18.719 -4.859 -6.328 1 66 94 ASP B O 1
ATOM 1576 N N . ASP B 1 95 ? -17.797 -6.762 -6.949 1 59.94 95 ASP B N 1
ATOM 1577 C CA . ASP B 1 95 ? -19 -7.344 -7.555 1 59.94 95 ASP B CA 1
ATOM 1578 C C . ASP B 1 95 ? -20.219 -7.117 -6.672 1 59.94 95 ASP B C 1
ATOM 1580 O O . ASP B 1 95 ? -21.328 -6.926 -7.176 1 59.94 95 ASP B O 1
ATOM 1584 N N . SER B 1 96 ? -19.969 -7.371 -5.426 1 53.75 96 SER B N 1
ATOM 1585 C CA . SER B 1 96 ? -21.203 -7.523 -4.656 1 53.75 96 SER B CA 1
ATOM 1586 C C . SER B 1 96 ? -22.031 -6.246 -4.684 1 53.75 96 SER B C 1
ATOM 1588 O O . SER B 1 96 ? -23.266 -6.301 -4.672 1 53.75 96 SER B O 1
ATOM 1590 N N . ASP B 1 97 ? -21.438 -5.105 -4.684 1 51.62 97 ASP B N 1
ATOM 1591 C CA . ASP B 1 97 ? -22.328 -3.979 -4.473 1 51.62 97 ASP B CA 1
ATOM 1592 C C . ASP B 1 97 ? -22.109 -2.895 -5.527 1 51.62 97 ASP B C 1
ATOM 1594 O O . ASP B 1 97 ? -22.688 -1.811 -5.438 1 51.62 97 ASP B O 1
ATOM 1598 N N . GLY B 1 98 ? -21.422 -3.205 -6.578 1 58.72 98 GLY B N 1
ATOM 1599 C CA . GLY B 1 98 ? -21.219 -2.26 -7.664 1 58.72 98 GLY B CA 1
ATOM 1600 C C . GLY B 1 98 ? -20.312 -1.103 -7.285 1 58.72 98 GLY B C 1
ATOM 1601 O O . GLY B 1 98 ? -20.266 -0.082 -7.977 1 58.72 98 GLY B O 1
ATOM 1602 N N . LYS B 1 99 ? -19.766 -1.122 -6.09 1 67.25 99 LYS B N 1
ATOM 1603 C CA . LYS B 1 99 ? -18.906 0.008 -5.715 1 67.25 99 LYS B CA 1
ATOM 1604 C C . LYS B 1 99 ? -17.5 -0.154 -6.266 1 67.25 99 LYS B C 1
ATOM 1606 O O . LYS B 1 99 ? -16.953 -1.262 -6.289 1 67.25 99 LYS B O 1
ATOM 1611 N N . LEU B 1 100 ? -17.125 1.044 -6.754 1 80.31 100 LEU B N 1
ATOM 1612 C CA . LEU B 1 100 ? -15.836 1.145 -7.43 1 80.31 100 LEU B CA 1
ATOM 1613 C C . LEU B 1 100 ? -14.797 1.81 -6.527 1 80.31 100 LEU B C 1
ATOM 1615 O O . LEU B 1 100 ? -15.062 2.861 -5.941 1 80.31 100 LEU B O 1
ATOM 1619 N N . TRP B 1 101 ? -13.719 1.019 -6.191 1 86.38 101 TRP B N 1
ATOM 1620 C CA . TRP B 1 101 ? -12.562 1.562 -5.488 1 86.38 101 TRP B CA 1
ATOM 1621 C C . TRP B 1 101 ? -11.422 1.847 -6.457 1 86.38 101 TRP B C 1
ATOM 1623 O O . TRP B 1 101 ? -11.156 1.053 -7.363 1 86.38 101 TRP B O 1
ATOM 1633 N N . ARG B 1 102 ? -10.945 3.045 -6.238 1 91.5 102 ARG B N 1
ATOM 1634 C CA . ARG B 1 102 ? -9.727 3.352 -6.973 1 91.5 102 ARG B CA 1
ATOM 1635 C C . ARG B 1 102 ? -8.5 3.24 -6.066 1 91.5 102 ARG B C 1
ATOM 1637 O O . ARG B 1 102 ? -8.469 3.828 -4.984 1 91.5 102 ARG B O 1
ATOM 1644 N N . CYS B 1 103 ? -7.602 2.416 -6.438 1 93.62 103 CYS B N 1
ATOM 1645 C CA . CYS B 1 103 ? -6.375 2.211 -5.672 1 93.62 103 CYS B CA 1
ATOM 1646 C C . CYS B 1 103 ? -5.152 2.643 -6.469 1 93.62 103 CYS B C 1
ATOM 1648 O O . CYS B 1 103 ? -4.977 2.225 -7.617 1 93.62 103 CYS B O 1
ATOM 1650 N N . THR B 1 104 ? -4.434 3.467 -5.762 1 95.19 104 THR B N 1
ATOM 1651 C CA . THR B 1 104 ? -3.219 3.953 -6.41 1 95.19 104 THR B CA 1
ATOM 1652 C C . THR B 1 104 ? -2.0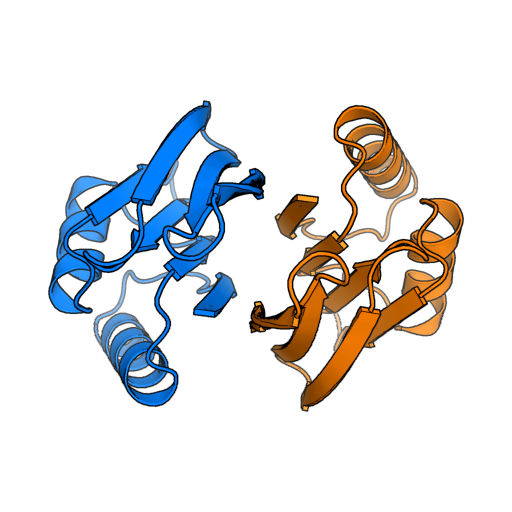06 3.75 -5.508 1 95.19 104 THR B C 1
ATOM 1654 O O . THR B 1 104 ? -2.043 4.09 -4.324 1 95.19 104 THR B O 1
#

Sequence (208 aa):
MKLLCWNVRGLGMPWTVCRLQHVLRDLNPSVAFLIETKLWSAQMAQVRRRCGFINGIEVDAVGRSGGLSIGWKNNCDISLHSYSQRHIDVLINDDSDGKLWRCTMKLLCWNVRGLGMPWTVCRLQHVLRDLNPSVAFLIETKLWSAQMAQVRRRCGFINGIEVDAVGRSGGLSIGWKNNCDISLHSYSQRHIDVLINDDSDGKLWRCT

Solvent-accessible surface area (backbone atoms only — not comparable to full-atom values): 10789 Å² total; per-residue (Å²): 91,33,38,35,62,43,78,60,73,38,49,80,45,70,68,48,43,51,50,49,42,49,53,47,60,73,66,57,50,46,31,41,38,40,32,30,33,43,33,46,38,72,61,44,50,52,52,40,40,73,64,63,21,81,40,67,50,63,30,46,28,56,83,89,39,41,14,39,35,38,30,27,31,89,89,52,47,70,41,81,71,49,72,52,84,83,48,57,28,33,38,37,38,45,72,89,73,72,48,58,33,35,41,56,89,34,37,34,62,43,77,60,74,40,50,80,45,70,68,46,44,51,49,50,42,48,50,48,62,74,67,58,51,46,30,40,36,38,33,30,34,44,31,45,38,73,62,43,51,51,54,42,40,73,64,63,20,82,41,68,50,61,29,47,29,56,85,89,38,40,14,37,35,38,31,28,31,88,87,51,47,70,42,83,72,50,72,51,84,84,49,56,28,31,36,38,39,43,73,88,74,72,47,58,33,37,40,57

pLDDT: mean 92.25, std 9.73, range [51.62, 98.56]

Organism: Hibiscus trionum (NCBI:txid183268)